Protein AF-A0A353H5Q4-F1 (afdb_monomer_lite)

Structure (mmCIF, N/CA/C/O backbone):
data_AF-A0A353H5Q4-F1
#
_entry.id   AF-A0A353H5Q4-F1
#
loop_
_atom_site.group_PDB
_atom_site.id
_atom_site.type_symbol
_atom_site.label_atom_id
_atom_site.label_alt_id
_atom_site.label_comp_id
_atom_site.label_asym_id
_atom_site.label_entity_id
_atom_site.label_seq_id
_atom_site.pdbx_PDB_ins_code
_atom_site.Cartn_x
_atom_site.Cartn_y
_atom_site.Cartn_z
_atom_site.occupancy
_atom_site.B_iso_or_equiv
_atom_site.auth_seq_id
_atom_site.auth_comp_id
_atom_site.auth_asym_id
_atom_site.auth_atom_id
_atom_site.pdbx_PDB_model_num
ATOM 1 N N . MET A 1 1 ? 3.817 -38.391 -34.807 1.00 29.33 1 ME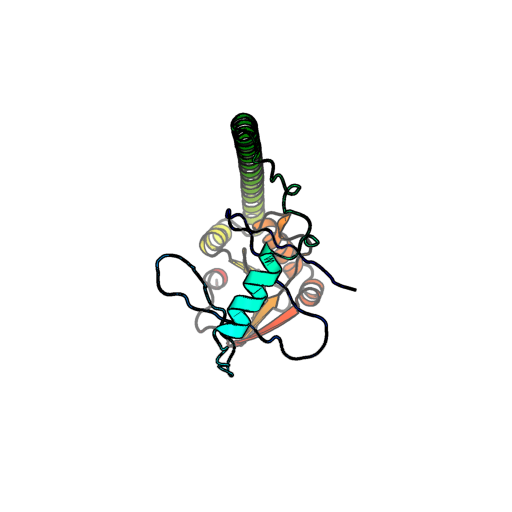T A N 1
ATOM 2 C CA . MET A 1 1 ? 3.814 -36.918 -34.696 1.00 29.33 1 MET A CA 1
ATOM 3 C C . MET A 1 1 ? 4.885 -36.549 -33.694 1.00 29.33 1 MET A C 1
ATOM 5 O O . MET A 1 1 ? 4.746 -36.888 -32.529 1.00 29.33 1 MET A O 1
ATOM 9 N N . THR A 1 2 ? 5.979 -35.967 -34.166 1.00 30.47 2 THR A N 1
ATOM 10 C CA . THR A 1 2 ? 7.123 -35.565 -33.341 1.00 30.47 2 THR A CA 1
ATOM 11 C C . THR A 1 2 ? 6.901 -34.109 -32.950 1.00 30.47 2 THR A C 1
ATOM 13 O O . THR A 1 2 ? 6.737 -33.273 -33.835 1.00 30.47 2 THR A O 1
ATOM 16 N N . SER A 1 3 ? 6.822 -33.801 -31.657 1.00 31.25 3 SER A N 1
ATOM 17 C CA . SER A 1 3 ? 6.693 -32.423 -31.173 1.00 31.25 3 SER A CA 1
ATOM 18 C C . SER A 1 3 ? 8.049 -31.903 -30.715 1.00 31.25 3 SER A C 1
ATOM 20 O O . SER A 1 3 ? 8.710 -32.533 -29.892 1.00 31.25 3 SER A O 1
ATOM 22 N N . TYR A 1 4 ? 8.435 -30.744 -31.234 1.00 34.91 4 TYR A N 1
ATOM 23 C CA . TYR A 1 4 ? 9.634 -30.007 -30.858 1.00 34.91 4 TYR A CA 1
ATOM 24 C C . TYR A 1 4 ? 9.243 -28.863 -29.918 1.00 34.91 4 TYR A C 1
ATOM 26 O O . TYR A 1 4 ? 8.248 -28.187 -30.171 1.00 34.91 4 TYR A O 1
ATOM 34 N N . THR A 1 5 ? 9.993 -28.657 -28.834 1.00 33.72 5 THR A N 1
ATOM 35 C CA . THR A 1 5 ? 9.814 -27.492 -27.953 1.00 33.72 5 THR A CA 1
ATOM 36 C C . THR A 1 5 ? 11.177 -26.854 -27.711 1.00 33.72 5 THR A C 1
ATOM 38 O O . THR A 1 5 ? 12.056 -27.482 -27.125 1.00 33.72 5 THR A O 1
ATOM 41 N N . GLU A 1 6 ? 11.354 -25.620 -28.180 1.00 31.94 6 GLU A N 1
ATOM 42 C CA . GLU A 1 6 ? 12.526 -24.783 -27.909 1.00 31.94 6 GLU A CA 1
ATOM 43 C C . GLU A 1 6 ? 12.310 -24.001 -26.615 1.00 31.94 6 GLU A C 1
ATOM 45 O O . GLU A 1 6 ? 11.306 -23.304 -26.468 1.00 31.94 6 GLU A O 1
ATOM 50 N N . THR A 1 7 ? 13.275 -24.062 -25.697 1.00 31.38 7 THR A N 1
ATOM 51 C CA . THR A 1 7 ? 13.344 -23.112 -24.581 1.00 31.38 7 THR A CA 1
ATOM 52 C C . THR A 1 7 ? 14.625 -22.306 -24.733 1.00 31.38 7 THR A C 1
ATOM 54 O O . THR A 1 7 ? 15.718 -22.821 -24.515 1.00 31.38 7 THR A O 1
ATOM 57 N N . THR A 1 8 ? 14.516 -21.039 -25.126 1.00 30.47 8 THR A N 1
ATOM 58 C CA . THR A 1 8 ? 15.666 -20.130 -25.186 1.00 30.47 8 THR A CA 1
ATOM 59 C C . THR A 1 8 ? 15.956 -19.569 -23.794 1.00 30.47 8 THR A C 1
ATOM 61 O O . THR A 1 8 ? 15.132 -18.837 -23.242 1.00 30.47 8 THR A O 1
ATOM 64 N N . SER A 1 9 ? 17.134 -19.860 -23.242 1.00 32.50 9 SER A N 1
ATOM 65 C CA . SER A 1 9 ? 17.722 -19.083 -22.144 1.00 32.50 9 SER A CA 1
ATOM 66 C C . SER A 1 9 ? 18.929 -18.302 -22.676 1.00 32.50 9 SER A C 1
ATOM 68 O O . SER A 1 9 ? 19.589 -18.744 -23.613 1.00 32.50 9 SER A O 1
ATOM 70 N N . TYR A 1 10 ? 19.172 -17.106 -22.138 1.00 36.72 10 TYR A N 1
ATOM 71 C CA . TYR A 1 10 ? 20.142 -16.121 -22.640 1.00 36.72 10 TYR A CA 1
ATOM 72 C C . TYR A 1 10 ? 21.610 -16.477 -22.328 1.00 36.72 10 TYR A C 1
ATOM 74 O O . TYR A 1 10 ? 22.323 -15.697 -21.701 1.00 36.72 10 TYR A O 1
ATOM 82 N N . ASN A 1 11 ? 22.073 -17.635 -22.788 1.00 35.88 11 ASN A N 1
ATOM 83 C CA . ASN A 1 11 ? 23.487 -17.992 -22.853 1.00 35.88 11 ASN A CA 1
ATOM 84 C C . ASN A 1 11 ? 23.747 -18.686 -24.197 1.00 35.88 11 ASN A C 1
ATOM 86 O O . ASN A 1 11 ? 22.866 -19.365 -24.713 1.00 35.88 11 ASN A O 1
ATOM 90 N N . THR A 1 12 ? 24.914 -18.472 -24.799 1.00 37.97 12 THR A N 1
ATOM 91 C CA . THR A 1 12 ? 25.276 -18.848 -26.184 1.00 37.97 12 THR A CA 1
ATOM 92 C C . THR A 1 12 ? 25.392 -20.354 -26.469 1.00 37.97 12 THR A C 1
ATOM 94 O O . THR A 1 12 ? 26.019 -20.738 -27.452 1.00 37.97 12 THR A O 1
ATOM 97 N N . ASP A 1 13 ? 24.749 -21.202 -25.676 1.00 36.09 13 ASP A N 1
ATOM 98 C CA . ASP A 1 13 ? 24.802 -22.651 -25.820 1.00 36.09 13 ASP A CA 1
ATOM 99 C C . ASP A 1 13 ? 23.487 -23.161 -26.419 1.00 36.09 13 ASP A C 1
ATOM 101 O O . ASP A 1 13 ? 22.405 -22.981 -25.855 1.00 36.09 13 ASP A O 1
ATOM 105 N N . ILE A 1 14 ? 23.573 -23.783 -27.597 1.00 36.41 14 ILE A N 1
ATOM 106 C CA . ILE A 1 14 ? 22.435 -24.446 -28.239 1.00 36.41 14 ILE A CA 1
ATOM 107 C C . ILE A 1 14 ? 22.329 -25.853 -27.653 1.00 36.41 14 ILE A C 1
ATOM 109 O O . ILE A 1 14 ? 23.181 -26.703 -27.905 1.00 36.41 14 ILE A O 1
ATOM 113 N N . TRP A 1 15 ? 21.265 -26.111 -26.898 1.00 37.19 15 TRP A N 1
ATOM 114 C CA . TRP A 1 15 ? 20.969 -27.428 -26.338 1.00 37.19 15 TRP A CA 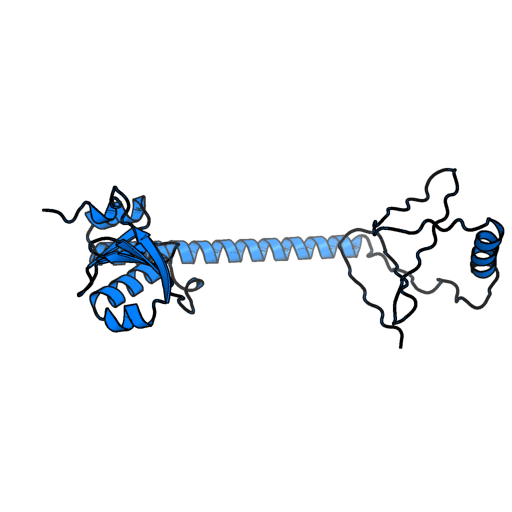1
ATOM 115 C C . TRP A 1 15 ? 19.967 -28.152 -27.240 1.00 37.19 15 TRP A C 1
ATOM 117 O O . TRP A 1 15 ? 18.830 -27.712 -27.396 1.00 37.19 15 TRP A O 1
ATOM 127 N N . GLY A 1 16 ? 20.383 -29.264 -27.845 1.00 38.53 16 GLY A N 1
ATOM 128 C CA . GLY A 1 16 ? 19.492 -30.161 -28.580 1.00 38.53 16 GLY A CA 1
ATOM 129 C C . GLY A 1 16 ? 19.096 -31.351 -27.712 1.00 38.53 16 GLY A C 1
ATOM 130 O O . GLY A 1 16 ? 19.963 -32.024 -27.163 1.00 38.53 16 GLY A O 1
ATOM 131 N N . TYR A 1 17 ? 17.800 -31.641 -27.611 1.00 42.94 17 TYR A N 1
ATOM 132 C CA . TYR A 1 17 ? 17.295 -32.840 -26.943 1.00 42.94 17 TYR A CA 1
ATOM 133 C C . TYR A 1 17 ? 16.550 -33.720 -27.947 1.00 42.94 17 TYR A C 1
ATOM 135 O O . TYR A 1 17 ? 15.750 -33.219 -28.737 1.00 42.94 17 TYR A O 1
ATOM 143 N N . TRP A 1 18 ? 16.797 -35.030 -27.908 1.00 42.12 18 TRP A N 1
ATOM 144 C CA . TRP A 1 18 ? 16.019 -36.016 -28.655 1.00 42.12 18 TRP A CA 1
ATOM 145 C C . TRP A 1 18 ? 15.337 -36.965 -27.676 1.00 42.12 18 TRP A C 1
ATOM 147 O O . TRP A 1 18 ? 15.985 -37.781 -27.029 1.00 42.12 18 TRP A O 1
ATOM 157 N N . CYS A 1 19 ? 14.011 -36.874 -27.606 1.00 44.59 19 CYS A N 1
ATOM 158 C CA . CYS A 1 19 ? 13.173 -37.895 -26.992 1.00 44.59 19 CYS A CA 1
ATOM 159 C C . CYS A 1 19 ? 12.598 -38.763 -28.113 1.00 44.59 19 CYS A C 1
ATOM 161 O O . CYS A 1 19 ? 11.774 -38.294 -28.903 1.00 44.59 19 CYS A O 1
ATOM 163 N N . ALA A 1 20 ? 13.012 -40.026 -28.192 1.00 39.62 20 ALA A N 1
ATOM 164 C CA . ALA A 1 20 ? 12.349 -40.994 -29.056 1.00 39.62 20 ALA A CA 1
ATOM 165 C C . ALA A 1 20 ? 11.003 -41.393 -28.418 1.00 39.62 20 ALA A C 1
ATOM 167 O O . ALA A 1 20 ? 10.960 -42.199 -27.502 1.00 39.62 20 ALA A O 1
ATOM 168 N N . SER A 1 21 ? 9.939 -40.725 -28.875 1.00 40.16 21 SER A N 1
ATOM 169 C CA . SER A 1 21 ? 8.500 -41.054 -28.814 1.00 40.16 21 SER A CA 1
ATOM 170 C C . SER A 1 21 ? 7.917 -41.814 -27.606 1.00 40.16 21 SER A C 1
ATOM 172 O O . SER A 1 21 ? 8.182 -42.990 -27.405 1.00 40.16 21 SER A O 1
ATOM 174 N N . SER A 1 22 ? 6.956 -41.145 -26.956 1.00 48.78 22 SER A N 1
ATOM 175 C CA . SER A 1 22 ? 5.701 -41.661 -26.371 1.00 48.78 22 SER A CA 1
ATOM 176 C C . SER A 1 22 ? 5.672 -43.120 -25.892 1.00 48.78 22 SER A C 1
ATOM 178 O O . SER A 1 22 ? 5.333 -44.021 -26.659 1.00 48.78 22 SER A O 1
ATOM 180 N N . GLY A 1 23 ? 5.871 -43.300 -24.586 1.00 44.88 23 GLY A N 1
ATOM 181 C CA . GLY A 1 23 ? 5.573 -44.540 -23.872 1.00 44.88 23 GLY A CA 1
ATOM 182 C C . GLY A 1 23 ? 6.821 -45.161 -23.263 1.00 44.88 23 GLY A C 1
ATOM 183 O O . GLY A 1 23 ? 7.514 -45.909 -23.932 1.00 44.88 23 GLY A O 1
ATOM 184 N N . ASP A 1 24 ? 7.048 -44.823 -21.994 1.00 43.78 24 ASP A N 1
ATOM 185 C CA . ASP A 1 24 ? 7.917 -45.474 -21.012 1.00 43.78 24 ASP A CA 1
ATOM 186 C C . ASP A 1 24 ? 9.390 -45.756 -21.378 1.00 43.78 24 ASP A C 1
ATOM 188 O O . ASP A 1 24 ? 9.734 -46.551 -22.245 1.00 43.78 24 ASP A O 1
ATOM 192 N N . SER A 1 25 ? 10.270 -45.177 -20.551 1.00 41.97 25 SER A N 1
ATOM 193 C CA . SER A 1 25 ? 11.725 -45.385 -20.443 1.00 41.97 25 SER A CA 1
ATOM 194 C C . SER A 1 25 ? 12.621 -44.709 -21.498 1.00 41.97 25 SER A C 1
ATOM 196 O O . SER A 1 25 ? 12.999 -45.269 -22.522 1.00 41.97 25 SER A O 1
ATOM 198 N N . CYS A 1 26 ? 13.072 -43.491 -21.179 1.00 39.91 26 CYS A N 1
ATOM 199 C CA . CYS A 1 26 ? 14.173 -42.837 -21.886 1.00 39.91 26 CYS A CA 1
ATOM 200 C C . CYS A 1 26 ? 15.502 -43.529 -21.543 1.00 39.91 26 CYS A C 1
ATOM 202 O O . CYS A 1 26 ? 16.003 -43.403 -20.427 1.00 39.91 26 CYS A O 1
ATOM 204 N N . THR A 1 27 ? 16.094 -44.246 -22.498 1.00 42.00 27 THR A N 1
ATOM 205 C CA . THR A 1 27 ? 17.443 -44.818 -22.367 1.00 42.00 27 THR A CA 1
ATOM 206 C C . THR A 1 27 ? 18.466 -43.843 -22.957 1.00 42.00 27 THR A C 1
ATOM 208 O O . THR A 1 27 ? 18.532 -43.656 -24.169 1.00 42.00 27 THR A O 1
ATOM 211 N N . GLY A 1 28 ? 19.253 -43.183 -22.103 1.00 43.91 28 GLY A N 1
ATOM 212 C CA . GLY A 1 28 ? 20.372 -42.332 -22.522 1.00 43.91 28 GLY A CA 1
ATOM 213 C C . GLY A 1 28 ? 21.636 -43.158 -22.777 1.00 43.91 28 GLY A C 1
ATOM 214 O O . GLY A 1 28 ? 21.983 -44.019 -21.973 1.00 43.91 28 GLY A O 1
ATOM 215 N N . THR A 1 29 ? 22.335 -42.903 -23.886 1.00 39.69 29 THR A N 1
ATOM 216 C CA . THR A 1 29 ? 23.631 -43.533 -24.204 1.00 39.69 29 THR A CA 1
ATOM 217 C C . THR A 1 29 ? 24.772 -42.603 -23.787 1.00 39.69 29 THR A C 1
ATOM 219 O O . THR A 1 29 ? 24.752 -41.427 -24.141 1.00 39.69 29 THR A O 1
ATOM 222 N N . THR A 1 30 ? 25.775 -43.109 -23.064 1.00 39.00 30 THR A N 1
ATOM 223 C CA . THR A 1 30 ? 27.003 -42.375 -22.713 1.00 39.00 30 THR A CA 1
ATOM 224 C C . THR A 1 30 ? 28.210 -42.942 -23.461 1.00 39.00 30 THR A C 1
ATOM 226 O O . THR A 1 30 ? 28.347 -44.154 -23.622 1.00 39.00 30 THR A O 1
ATOM 229 N N . CYS A 1 31 ? 29.129 -42.075 -23.890 1.00 35.12 31 CYS A N 1
ATOM 230 C CA . CYS A 1 31 ? 30.467 -42.477 -24.316 1.00 35.12 31 CYS A CA 1
ATOM 231 C C . CYS A 1 31 ? 31.517 -41.530 -23.722 1.00 35.12 31 CYS A C 1
ATOM 233 O O . CYS A 1 31 ? 31.379 -40.312 -23.805 1.00 35.12 31 CYS A O 1
ATOM 235 N N . ALA A 1 32 ? 32.578 -42.091 -23.143 1.00 29.86 32 ALA A N 1
ATOM 236 C CA . ALA A 1 32 ? 33.761 -41.349 -22.727 1.00 29.86 32 ALA A CA 1
ATOM 237 C C . ALA A 1 32 ? 34.892 -41.633 -23.719 1.00 29.86 32 ALA A C 1
ATOM 239 O O . ALA A 1 32 ? 35.229 -42.794 -23.954 1.00 29.86 32 ALA A O 1
ATOM 240 N N . MET A 1 33 ? 35.499 -40.585 -24.276 1.00 31.44 33 MET A N 1
ATOM 241 C CA . MET A 1 33 ? 36.828 -40.677 -24.874 1.00 31.44 33 MET A CA 1
ATOM 242 C C . MET A 1 33 ? 37.757 -39.728 -24.126 1.00 31.44 33 MET A C 1
ATOM 244 O O . MET A 1 33 ? 37.559 -38.517 -24.083 1.00 31.44 33 MET A O 1
ATOM 248 N N . THR A 1 34 ? 38.758 -40.313 -23.479 1.00 39.00 34 THR A N 1
ATOM 249 C CA . THR A 1 34 ? 39.822 -39.610 -22.775 1.00 39.00 34 THR A CA 1
ATOM 250 C C . THR A 1 34 ? 40.798 -39.008 -23.780 1.00 39.00 34 THR A C 1
ATOM 252 O O . THR A 1 34 ? 41.797 -39.636 -24.110 1.00 39.00 34 THR A O 1
ATOM 255 N N . SER A 1 35 ? 40.519 -37.798 -24.254 1.00 40.94 35 SER A N 1
ATOM 256 C CA . SER A 1 35 ? 41.538 -36.772 -24.512 1.00 40.94 35 SER A CA 1
ATOM 257 C C . SER A 1 35 ? 40.850 -35.470 -24.916 1.00 40.94 35 SER A C 1
ATOM 259 O O . SER A 1 35 ? 40.416 -35.310 -26.053 1.00 40.94 35 SER A O 1
ATOM 261 N N . THR A 1 36 ? 40.777 -34.586 -23.920 1.00 40.44 36 THR A N 1
ATOM 262 C CA . THR A 1 36 ? 40.590 -33.129 -23.988 1.00 40.44 36 THR A CA 1
ATOM 263 C C . THR A 1 36 ? 39.354 -32.626 -24.734 1.00 40.44 36 THR A C 1
ATOM 265 O O . THR A 1 36 ? 39.404 -32.302 -25.914 1.00 40.44 36 THR A O 1
ATOM 268 N N . GLU A 1 37 ? 38.295 -32.486 -23.927 1.00 41.31 37 GLU A N 1
ATOM 269 C CA . GLU A 1 37 ? 37.110 -31.636 -24.112 1.00 41.31 37 GLU A CA 1
ATOM 270 C C . GLU A 1 37 ? 35.956 -32.214 -24.935 1.00 41.31 37 GLU A C 1
ATOM 272 O O . GLU A 1 37 ? 35.542 -31.700 -25.968 1.00 41.31 37 GLU A O 1
ATOM 277 N N . ALA A 1 38 ? 35.339 -33.246 -24.356 1.00 38.41 38 ALA A N 1
ATOM 278 C CA . ALA A 1 38 ? 33.898 -33.435 -24.449 1.00 38.41 38 ALA A CA 1
ATOM 279 C C . ALA A 1 38 ? 33.301 -33.150 -23.064 1.00 38.41 38 ALA A C 1
ATOM 281 O O . ALA A 1 38 ? 33.414 -33.975 -22.155 1.00 38.41 38 ALA A O 1
ATOM 282 N N . VAL A 1 39 ? 32.718 -31.964 -22.875 1.00 34.38 39 VAL A N 1
ATOM 283 C CA . VAL A 1 39 ? 31.933 -31.671 -21.670 1.00 34.38 39 VAL A CA 1
ATOM 284 C C . VAL A 1 39 ? 30.578 -32.346 -21.838 1.00 34.38 39 VAL A C 1
ATOM 286 O O . VAL A 1 39 ? 29.724 -31.886 -22.588 1.00 34.38 39 VAL A O 1
ATOM 289 N N . TRP A 1 40 ? 30.413 -33.468 -21.147 1.00 41.22 40 TRP A N 1
ATOM 290 C CA . TRP A 1 40 ? 29.122 -34.084 -20.881 1.00 41.22 40 TRP A CA 1
ATOM 291 C C . TRP A 1 40 ? 28.771 -33.750 -19.440 1.00 41.22 40 TRP A C 1
ATOM 293 O O . TRP A 1 40 ? 29.421 -34.274 -18.536 1.00 41.22 40 TRP A O 1
ATOM 303 N N . ASP A 1 41 ? 27.777 -32.891 -19.224 1.00 34.81 41 ASP A N 1
ATOM 304 C CA . ASP A 1 41 ? 27.241 -32.677 -17.883 1.00 34.81 41 ASP A CA 1
ATOM 305 C C . ASP A 1 41 ? 25.922 -33.438 -17.718 1.00 34.81 41 ASP A C 1
ATOM 307 O O . ASP A 1 41 ? 25.059 -33.461 -18.598 1.00 34.81 41 ASP A O 1
ATOM 311 N N . HIS A 1 42 ? 25.834 -34.171 -16.618 1.00 42.97 42 HIS A N 1
ATOM 312 C CA . HIS A 1 42 ? 24.828 -35.193 -16.358 1.00 42.97 42 HIS A CA 1
ATOM 313 C C . HIS A 1 42 ? 23.570 -34.564 -15.750 1.00 42.97 42 HIS A C 1
ATOM 315 O O . HIS A 1 42 ? 23.670 -33.675 -14.908 1.00 42.97 42 HIS A O 1
ATOM 321 N N . TRP A 1 43 ? 22.390 -35.116 -16.049 1.00 33.78 43 TRP A N 1
ATOM 322 C CA . TRP A 1 43 ? 21.275 -35.104 -15.098 1.00 33.78 43 TRP A CA 1
ATOM 323 C C . TRP A 1 43 ? 21.003 -36.529 -14.636 1.00 33.78 43 TRP A C 1
ATOM 325 O O . TRP A 1 43 ? 20.756 -37.443 -15.418 1.00 33.78 43 TRP A O 1
ATOM 335 N N . ASN A 1 44 ? 21.114 -36.696 -13.327 1.00 38.44 44 ASN A N 1
ATOM 336 C CA . ASN A 1 44 ? 21.005 -37.946 -12.608 1.00 38.44 44 ASN A CA 1
ATOM 337 C C . ASN A 1 44 ? 19.520 -38.283 -12.406 1.00 38.44 44 ASN A C 1
ATOM 339 O O . ASN A 1 44 ? 18.816 -37.537 -11.733 1.00 38.44 44 ASN A O 1
ATOM 343 N N . THR A 1 45 ? 19.049 -39.417 -12.921 1.00 36.09 45 THR A N 1
ATOM 344 C CA . THR A 1 45 ? 17.938 -40.147 -12.293 1.00 36.09 45 THR A CA 1
ATOM 345 C C . THR A 1 45 ? 18.268 -41.635 -12.307 1.00 36.09 45 THR A C 1
ATOM 347 O O . THR A 1 45 ? 18.288 -42.291 -13.339 1.00 36.09 45 THR A O 1
ATOM 350 N N . THR A 1 46 ? 18.644 -42.106 -11.119 1.00 39.19 46 THR A N 1
ATOM 351 C CA . THR A 1 46 ? 18.710 -43.489 -10.627 1.00 39.19 46 THR A CA 1
ATOM 352 C C . THR A 1 46 ? 18.503 -44.634 -11.624 1.00 39.19 46 THR A C 1
ATOM 354 O O . THR A 1 46 ? 17.390 -44.886 -12.073 1.00 39.19 46 THR A O 1
ATOM 357 N N . GLY A 1 47 ? 19.554 -45.451 -11.753 1.00 43.88 47 GLY A N 1
ATOM 358 C CA . GLY A 1 47 ? 19.425 -46.901 -11.906 1.00 43.88 47 GLY A CA 1
ATOM 359 C C . GLY A 1 47 ? 19.346 -47.421 -13.337 1.00 43.88 47 GLY A C 1
ATOM 360 O O . GLY A 1 47 ? 18.276 -47.819 -13.771 1.00 43.88 47 GLY A O 1
ATOM 361 N N . ASN A 1 48 ? 20.486 -47.459 -14.037 1.00 35.19 48 ASN A N 1
ATOM 362 C CA . ASN A 1 48 ? 20.958 -48.594 -14.852 1.00 35.19 48 ASN A CA 1
ATOM 363 C C . ASN A 1 48 ? 22.177 -48.166 -15.681 1.00 35.19 48 ASN A C 1
ATOM 365 O O . ASN A 1 48 ? 22.066 -47.427 -16.656 1.00 35.19 48 ASN A O 1
ATOM 369 N N . THR A 1 49 ? 23.359 -48.653 -15.311 1.00 36.66 49 THR A N 1
ATOM 370 C CA . THR A 1 49 ? 24.588 -48.488 -16.093 1.00 36.66 49 THR A CA 1
ATOM 371 C C . THR A 1 49 ? 24.610 -49.548 -17.193 1.00 36.66 49 THR A C 1
ATOM 373 O O . THR A 1 49 ? 24.799 -50.727 -16.906 1.00 36.66 49 THR A O 1
ATOM 376 N N . SER A 1 50 ? 24.418 -49.152 -18.453 1.00 39.50 50 SER A N 1
ATOM 377 C CA . SER A 1 50 ? 24.618 -50.049 -19.600 1.00 39.50 50 SER A CA 1
ATOM 378 C C . SER A 1 50 ? 25.981 -49.787 -20.231 1.00 39.50 50 SER A C 1
ATOM 380 O O . SER A 1 50 ? 26.294 -48.665 -20.620 1.00 39.50 50 SER A O 1
ATOM 382 N N . THR A 1 51 ? 26.809 -50.825 -20.322 1.00 37.47 51 THR A N 1
ATOM 383 C CA . THR A 1 51 ? 28.117 -50.777 -20.983 1.00 37.47 51 THR A CA 1
ATOM 384 C C . THR A 1 51 ? 27.914 -50.929 -22.490 1.00 37.47 51 THR A C 1
ATOM 386 O O . THR A 1 51 ? 27.600 -52.018 -22.966 1.00 37.47 51 THR A O 1
ATOM 389 N N . ALA A 1 52 ? 28.075 -49.853 -23.259 1.00 42.16 52 ALA A N 1
ATOM 390 C CA . ALA A 1 52 ? 28.099 -49.946 -24.717 1.00 42.16 52 ALA A CA 1
ATOM 391 C C . ALA A 1 52 ? 29.492 -50.386 -25.199 1.00 42.16 52 ALA A C 1
ATOM 393 O O . ALA A 1 52 ? 30.518 -49.904 -24.718 1.00 42.16 52 ALA A O 1
ATOM 394 N N . SER A 1 53 ? 29.533 -51.311 -26.159 1.00 42.53 53 SER A N 1
ATOM 395 C CA . SER A 1 53 ? 30.779 -51.759 -26.790 1.00 42.53 53 SER A CA 1
ATOM 396 C C . SER A 1 53 ? 31.265 -50.758 -27.849 1.00 42.53 53 SER A C 1
ATOM 398 O O . SER A 1 53 ? 30.460 -50.077 -28.491 1.00 42.53 53 SER A O 1
ATOM 400 N N . ALA A 1 54 ? 32.581 -50.672 -28.061 1.00 43.41 54 ALA A N 1
ATOM 401 C CA . ALA A 1 54 ? 33.202 -49.714 -28.985 1.00 43.41 54 ALA A CA 1
ATOM 402 C C . ALA A 1 54 ? 32.699 -49.822 -30.443 1.00 43.41 54 ALA A C 1
ATOM 404 O O . ALA A 1 54 ? 32.686 -48.831 -31.172 1.00 43.41 54 ALA A O 1
ATOM 405 N N . SER A 1 55 ? 32.233 -51.000 -30.863 1.00 42.75 55 SER A N 1
ATOM 406 C CA . SER A 1 55 ? 31.676 -51.251 -32.200 1.00 42.75 55 SER A CA 1
ATOM 407 C C . SER A 1 55 ? 30.351 -50.521 -32.444 1.00 42.75 55 SER A C 1
ATOM 409 O O . SER A 1 55 ? 30.119 -50.005 -33.537 1.00 42.75 55 SER A O 1
ATOM 411 N N . THR A 1 56 ? 29.502 -50.396 -31.424 1.00 49.06 56 THR A N 1
ATOM 412 C CA . THR A 1 56 ? 28.236 -49.647 -31.506 1.00 49.06 56 THR A CA 1
ATOM 413 C C . THR A 1 56 ? 28.464 -48.139 -31.657 1.00 49.06 56 THR A C 1
ATOM 415 O O . THR A 1 56 ? 27.808 -47.500 -32.474 1.00 49.06 56 THR A O 1
ATOM 418 N N . CYS A 1 57 ? 29.459 -47.578 -30.962 1.00 45.59 57 CYS A N 1
ATOM 419 C CA . CYS A 1 57 ? 29.814 -46.158 -31.078 1.00 45.59 57 CYS A CA 1
ATOM 420 C C . CYS A 1 57 ? 30.425 -45.821 -32.447 1.00 45.59 57 CYS A C 1
ATOM 422 O O . CYS A 1 57 ? 30.136 -44.766 -33.010 1.00 45.59 57 CYS A O 1
ATOM 424 N N . TYR A 1 58 ? 31.231 -46.730 -33.006 1.00 46.81 58 TYR A N 1
ATOM 425 C CA . TYR A 1 58 ? 31.800 -46.560 -34.344 1.00 46.81 58 TYR A CA 1
ATOM 426 C C . TYR A 1 58 ? 30.716 -46.542 -35.426 1.00 46.81 58 TYR A C 1
ATOM 428 O O . TYR A 1 58 ? 30.793 -45.746 -36.353 1.00 46.81 58 TYR A O 1
ATOM 436 N N . THR A 1 59 ? 29.678 -47.370 -35.284 1.00 51.16 59 THR A N 1
ATOM 437 C CA . THR A 1 59 ? 28.593 -47.478 -36.273 1.00 51.16 59 THR A CA 1
ATOM 438 C C . THR A 1 59 ? 27.743 -46.205 -36.329 1.00 51.16 59 THR A C 1
ATOM 440 O O . THR A 1 59 ? 27.455 -45.719 -37.417 1.00 51.16 59 THR A O 1
ATOM 443 N N . ILE A 1 60 ? 27.434 -45.601 -35.174 1.00 53.56 60 ILE A N 1
ATOM 444 C CA . ILE A 1 60 ? 26.677 -44.337 -35.105 1.00 53.56 60 ILE A CA 1
ATOM 445 C C . ILE A 1 60 ? 27.482 -43.186 -35.720 1.00 53.56 60 ILE A C 1
ATOM 447 O O . ILE A 1 60 ? 26.950 -42.411 -36.511 1.00 53.56 60 ILE A O 1
ATOM 451 N N . TRP A 1 61 ? 28.778 -43.095 -35.403 1.00 53.66 61 TRP A N 1
ATOM 452 C CA . TRP A 1 61 ? 29.656 -42.075 -35.984 1.00 53.66 61 TRP A CA 1
ATOM 453 C C . TRP A 1 61 ? 29.818 -42.277 -37.498 1.00 53.66 61 TRP A C 1
ATOM 455 O O . TRP A 1 61 ? 29.733 -41.328 -38.278 1.00 53.66 61 TRP A O 1
ATOM 465 N N . TYR A 1 62 ? 30.006 -43.528 -37.929 1.00 54.47 62 TYR A N 1
ATOM 466 C CA . TYR A 1 62 ? 30.142 -43.881 -39.337 1.00 54.47 62 TYR A CA 1
ATOM 467 C C . TYR A 1 62 ? 28.882 -43.524 -40.130 1.00 54.47 62 TYR A C 1
ATOM 469 O O . TYR A 1 62 ? 29.011 -42.903 -41.180 1.00 54.47 62 TYR A O 1
ATOM 477 N N . GLU A 1 63 ? 27.683 -43.825 -39.622 1.00 54.91 63 GLU A N 1
ATOM 478 C CA . GLU A 1 63 ? 26.428 -43.405 -40.254 1.00 54.91 63 GLU A CA 1
ATOM 479 C C . GLU A 1 63 ? 26.264 -41.884 -40.272 1.00 54.91 63 GLU A C 1
ATOM 481 O O . GLU A 1 63 ? 25.751 -41.360 -41.256 1.00 54.91 63 GLU A O 1
ATOM 486 N N . TRP A 1 64 ? 26.737 -41.167 -39.250 1.00 54.19 64 TRP A N 1
ATOM 487 C CA . TRP A 1 64 ? 26.652 -39.705 -39.197 1.00 54.19 64 TRP A CA 1
ATOM 488 C C . TRP A 1 64 ? 27.475 -39.005 -40.277 1.00 54.19 64 TRP A C 1
ATOM 490 O O . TRP A 1 64 ? 27.005 -38.006 -40.819 1.00 54.19 64 TRP A O 1
ATOM 500 N N . VAL A 1 65 ? 28.670 -39.508 -40.619 1.00 54.00 65 VAL A N 1
ATOM 501 C CA . VAL A 1 65 ? 29.484 -38.846 -41.666 1.00 54.00 65 VAL A CA 1
ATOM 502 C C . VAL A 1 65 ? 29.483 -39.525 -43.013 1.00 54.00 65 VAL A C 1
ATOM 504 O O . VAL A 1 65 ? 29.864 -38.890 -43.994 1.00 54.00 65 VAL A O 1
ATOM 507 N N . HIS A 1 66 ? 29.043 -40.777 -43.090 1.00 51.19 66 HIS A N 1
ATOM 508 C CA . HIS 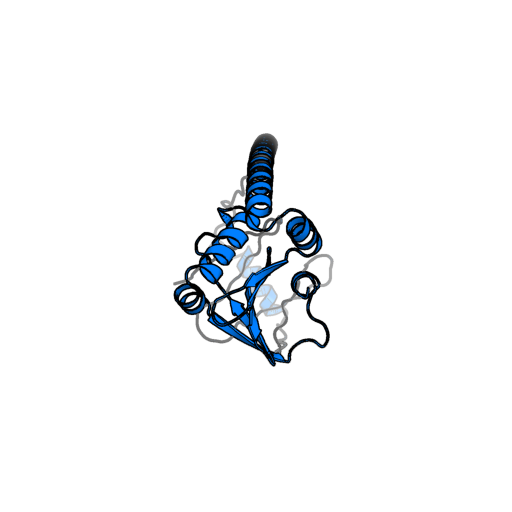A 1 66 ? 28.982 -41.507 -44.351 1.00 51.19 66 HIS A CA 1
ATOM 509 C C . HIS A 1 66 ? 27.554 -41.735 -44.852 1.00 51.19 66 HIS A C 1
ATOM 511 O O . HIS A 1 66 ? 27.418 -42.232 -45.967 1.00 51.19 66 HIS A O 1
ATOM 517 N N . SER A 1 67 ? 26.497 -41.346 -44.120 1.00 53.16 67 SER A N 1
ATOM 518 C CA . SER A 1 67 ? 25.152 -41.237 -44.707 1.00 53.16 67 SER A CA 1
ATOM 519 C C . SER A 1 67 ? 25.024 -39.933 -45.496 1.00 53.16 67 SER A C 1
ATOM 521 O O . SER A 1 67 ? 24.936 -38.862 -44.898 1.00 53.16 67 SER A O 1
ATOM 523 N N . PRO A 1 68 ? 24.895 -39.981 -46.832 1.00 51.19 68 PRO A N 1
ATOM 524 C CA . PRO A 1 68 ? 24.741 -38.785 -47.653 1.00 51.19 68 PRO A CA 1
ATOM 525 C C . PRO A 1 68 ? 23.318 -38.190 -47.607 1.00 51.19 68 PRO A C 1
ATOM 527 O O . PRO A 1 68 ? 23.026 -37.270 -48.366 1.00 51.19 68 PRO A O 1
ATOM 530 N N . SER A 1 69 ? 22.418 -38.711 -46.755 1.00 49.75 69 SER A N 1
ATOM 531 C CA . SER A 1 69 ? 21.001 -38.299 -46.696 1.00 49.75 69 SER A CA 1
ATOM 532 C C . SER A 1 69 ? 20.590 -37.517 -45.444 1.00 49.75 69 SER A C 1
ATOM 534 O O . SER A 1 69 ? 19.485 -36.976 -45.407 1.00 49.75 69 SER A O 1
ATOM 536 N N . MET A 1 70 ? 21.469 -37.372 -44.450 1.00 48.88 70 MET A N 1
ATOM 537 C CA . MET A 1 70 ? 21.305 -36.308 -43.464 1.00 48.88 70 MET A CA 1
ATOM 538 C C . MET A 1 70 ? 21.791 -35.047 -44.156 1.00 48.88 70 MET A C 1
ATOM 540 O O . MET A 1 70 ? 22.993 -34.860 -44.328 1.00 48.88 70 MET A O 1
ATOM 544 N N . ALA A 1 71 ? 20.839 -34.259 -44.659 1.00 46.88 71 ALA A N 1
ATOM 545 C CA . ALA A 1 71 ? 21.079 -32.949 -45.235 1.00 46.88 71 ALA A CA 1
ATOM 546 C C . ALA A 1 71 ? 22.241 -32.283 -44.498 1.00 46.88 71 ALA A C 1
ATOM 548 O O . ALA A 1 71 ? 22.183 -32.109 -43.279 1.00 46.88 71 ALA A O 1
ATOM 549 N N . THR A 1 72 ? 23.310 -31.969 -45.233 1.00 44.81 72 THR A N 1
ATOM 550 C CA . THR A 1 72 ? 24.396 -31.128 -44.731 1.00 44.81 72 THR A CA 1
ATOM 551 C C . THR A 1 72 ? 23.778 -30.025 -43.870 1.00 44.81 72 THR A C 1
ATOM 553 O O . THR A 1 72 ? 22.842 -29.383 -44.365 1.00 44.81 72 THR A O 1
ATOM 556 N N . PRO A 1 73 ? 24.254 -29.758 -42.640 1.00 49.44 73 PRO A N 1
ATOM 557 C CA . PRO A 1 73 ? 23.818 -28.611 -41.843 1.00 49.44 73 PRO A CA 1
ATOM 558 C C . PRO A 1 73 ? 24.288 -27.279 -42.468 1.00 49.44 73 PRO A C 1
ATOM 560 O O . PRO A 1 73 ? 24.759 -26.371 -41.800 1.00 49.44 73 PRO A O 1
ATOM 563 N N . ALA A 1 74 ? 24.172 -27.151 -43.788 1.00 47.59 74 ALA A N 1
ATOM 564 C CA . ALA A 1 74 ? 24.549 -26.018 -44.608 1.00 47.59 74 ALA A CA 1
ATOM 565 C C . ALA A 1 74 ? 23.453 -24.938 -44.667 1.00 47.59 74 ALA A C 1
ATOM 567 O O . ALA A 1 74 ? 23.604 -23.976 -45.413 1.00 47.59 74 ALA A O 1
ATOM 568 N N . GLN A 1 75 ? 22.346 -25.068 -43.922 1.00 48.41 75 GLN A N 1
ATOM 569 C CA . GLN A 1 75 ? 21.228 -24.112 -44.005 1.00 48.41 75 GLN A CA 1
ATOM 570 C C . GLN A 1 75 ? 20.655 -23.626 -42.670 1.00 48.41 75 GLN A C 1
ATOM 572 O O . GLN A 1 75 ? 19.647 -22.929 -42.664 1.00 48.41 75 GLN A O 1
ATOM 577 N N . LEU A 1 76 ? 21.334 -23.869 -41.551 1.00 48.12 76 LEU A N 1
ATOM 578 C CA . LEU A 1 76 ? 21.201 -22.995 -40.385 1.00 48.12 76 LEU A CA 1
ATOM 579 C C . LEU A 1 76 ? 22.423 -22.082 -40.364 1.00 48.12 76 LEU A C 1
ATOM 581 O O . LEU A 1 76 ? 23.301 -22.195 -39.516 1.00 48.12 76 LEU A O 1
ATOM 585 N N . ILE A 1 77 ? 22.495 -21.174 -41.344 1.00 51.59 77 ILE A N 1
ATOM 586 C CA . ILE A 1 77 ? 23.321 -19.977 -41.189 1.00 51.59 77 ILE A CA 1
ATOM 587 C C . ILE A 1 77 ? 22.652 -19.205 -40.057 1.00 51.59 77 ILE A C 1
ATOM 589 O O . ILE A 1 77 ? 21.713 -18.444 -40.277 1.00 51.59 77 ILE A O 1
ATOM 593 N N . GLN A 1 78 ? 23.087 -19.470 -38.828 1.00 52.00 78 GLN A N 1
ATOM 594 C CA . GLN A 1 78 ? 22.767 -18.646 -37.681 1.00 52.00 78 GLN A CA 1
ATOM 595 C C . GLN A 1 78 ? 23.400 -17.288 -37.988 1.00 52.00 78 GLN A C 1
ATOM 597 O O . GLN A 1 78 ? 24.602 -17.088 -37.825 1.00 52.00 78 GLN A O 1
ATOM 602 N N . THR A 1 79 ? 22.623 -16.387 -38.587 1.00 61.50 79 THR A N 1
ATOM 603 C CA . THR A 1 79 ? 23.072 -15.032 -38.888 1.00 61.50 79 THR A CA 1
ATOM 604 C C . THR A 1 79 ? 23.284 -14.343 -37.554 1.00 61.50 79 THR A C 1
ATOM 606 O O . THR A 1 79 ? 22.337 -13.858 -36.935 1.00 61.50 79 THR A O 1
ATOM 609 N N . TYR A 1 80 ? 24.523 -14.370 -37.068 1.00 68.88 80 TYR A N 1
ATOM 610 C CA . TYR A 1 80 ? 24.904 -13.610 -35.893 1.00 68.88 80 TYR A CA 1
ATOM 611 C C . TYR A 1 80 ? 24.646 -12.131 -36.182 1.00 68.88 80 TYR A C 1
ATOM 613 O O . TYR A 1 80 ? 25.008 -11.659 -37.266 1.00 68.88 80 TYR A O 1
ATOM 621 N N . PRO A 1 81 ? 24.027 -11.400 -35.240 1.00 76.44 81 PRO A N 1
ATOM 622 C CA . PRO A 1 81 ? 23.814 -9.979 -35.417 1.00 76.44 81 PRO A CA 1
ATOM 623 C C . PRO A 1 81 ? 25.166 -9.313 -35.655 1.00 76.44 81 PRO A C 1
ATOM 625 O O . PRO A 1 81 ? 26.150 -9.547 -34.946 1.00 76.44 81 PRO A O 1
ATOM 628 N N . THR A 1 82 ? 25.220 -8.485 -36.685 1.00 84.31 82 THR A N 1
ATOM 629 C CA . THR A 1 82 ? 26.394 -7.691 -37.011 1.00 84.31 82 THR A CA 1
ATOM 630 C C . THR A 1 82 ? 26.742 -6.772 -35.839 1.00 84.31 82 THR A C 1
ATOM 632 O O . THR A 1 82 ? 25.884 -6.356 -35.057 1.00 84.31 82 THR A O 1
ATOM 635 N N . ALA A 1 83 ? 28.011 -6.368 -35.725 1.00 85.81 83 ALA A N 1
ATOM 636 C CA . ALA A 1 83 ? 28.441 -5.434 -34.679 1.00 85.81 83 ALA A CA 1
ATOM 637 C C . ALA A 1 83 ? 27.641 -4.112 -34.682 1.00 85.81 83 ALA A C 1
ATOM 639 O O . ALA A 1 83 ? 27.513 -3.460 -33.645 1.00 85.81 83 ALA A O 1
ATOM 640 N N . LYS A 1 84 ? 27.092 -3.721 -35.840 1.00 89.31 84 LYS A N 1
ATOM 641 C CA . LYS A 1 84 ? 26.195 -2.571 -35.978 1.00 89.31 84 LYS A CA 1
ATOM 642 C C . LYS A 1 84 ? 24.833 -2.839 -35.327 1.00 89.31 84 LYS A C 1
ATOM 644 O O . LYS A 1 84 ? 24.409 -2.039 -34.499 1.00 89.31 84 LYS A O 1
ATOM 649 N N . GLU A 1 85 ? 24.204 -3.974 -35.624 1.00 88.81 85 GLU A N 1
ATOM 650 C CA . GLU A 1 85 ? 22.914 -4.372 -35.039 1.00 88.81 85 GLU A CA 1
ATOM 651 C C . GLU A 1 85 ? 23.005 -4.553 -33.521 1.00 88.81 85 GLU A C 1
ATOM 653 O O . GLU A 1 85 ? 22.122 -4.110 -32.791 1.00 88.81 85 GLU A O 1
ATOM 658 N N . VAL A 1 86 ? 24.107 -5.116 -33.011 1.00 91.31 86 VAL A N 1
ATOM 659 C CA . VAL A 1 86 ? 24.334 -5.228 -31.560 1.00 91.31 86 VAL A CA 1
ATOM 660 C C . VAL A 1 86 ? 24.406 -3.847 -30.901 1.00 91.31 86 VAL A C 1
ATOM 662 O O . VAL A 1 86 ? 23.815 -3.641 -29.840 1.00 91.31 86 VAL A O 1
ATOM 665 N N . ARG A 1 87 ? 25.094 -2.877 -31.521 1.00 91.50 87 ARG A N 1
ATOM 666 C CA . ARG A 1 87 ? 25.169 -1.497 -31.008 1.00 91.50 87 ARG A CA 1
ATOM 667 C C . ARG A 1 87 ? 23.809 -0.804 -31.031 1.00 91.50 87 ARG A C 1
ATOM 669 O O . ARG A 1 87 ? 23.463 -0.138 -30.057 1.00 91.50 87 ARG A O 1
ATOM 676 N N . GLU A 1 88 ? 23.039 -0.970 -32.102 1.00 93.69 88 GLU A N 1
ATOM 677 C CA . GLU A 1 88 ? 21.688 -0.409 -32.220 1.00 93.69 88 GLU A CA 1
ATOM 678 C C . GLU A 1 88 ? 20.736 -1.015 -31.178 1.00 93.69 88 GLU A C 1
ATOM 680 O O . GLU A 1 88 ? 20.057 -0.274 -30.468 1.00 93.69 88 GLU A O 1
ATOM 685 N N . LEU A 1 89 ? 20.760 -2.338 -30.990 1.00 92.75 89 LEU A N 1
ATOM 686 C CA . LEU A 1 89 ? 19.969 -3.027 -29.968 1.00 92.75 89 LEU A CA 1
ATOM 687 C C . LEU A 1 89 ? 20.335 -2.558 -28.550 1.00 92.75 89 LEU A C 1
ATOM 689 O O . LEU A 1 89 ? 19.460 -2.327 -27.716 1.00 92.75 89 LEU A O 1
ATOM 693 N N . GLN A 1 90 ? 21.629 -2.390 -28.263 1.00 93.75 90 GLN A N 1
ATOM 694 C CA . GLN A 1 90 ? 22.089 -1.865 -26.976 1.00 93.75 90 GLN A CA 1
ATOM 695 C C . GLN A 1 90 ? 21.635 -0.420 -26.751 1.00 93.75 90 GLN A C 1
ATOM 697 O O . GLN A 1 90 ? 21.216 -0.083 -25.643 1.00 93.75 90 GLN A O 1
ATOM 702 N N . ALA A 1 91 ? 21.687 0.428 -27.781 1.00 94.88 91 ALA A N 1
ATOM 703 C CA . ALA A 1 91 ? 21.198 1.800 -27.700 1.00 94.88 91 ALA A CA 1
ATOM 704 C C . ALA A 1 91 ? 19.683 1.845 -27.438 1.00 94.88 91 ALA A C 1
ATOM 706 O O . ALA A 1 91 ? 19.243 2.582 -26.556 1.00 94.88 91 ALA A O 1
ATOM 707 N N . GLN A 1 92 ? 18.898 1.005 -28.121 1.00 95.56 92 GLN A N 1
ATOM 708 C CA . GLN A 1 92 ? 17.455 0.884 -27.890 1.00 95.56 92 GLN A CA 1
ATOM 709 C C . GLN A 1 92 ? 17.135 0.412 -26.468 1.00 95.56 92 GLN A C 1
ATOM 711 O O . GLN A 1 92 ? 16.287 1.010 -25.809 1.00 95.56 92 GLN A O 1
ATOM 716 N N . ARG A 1 93 ? 17.844 -0.603 -25.952 1.00 95.50 93 ARG A N 1
ATOM 717 C CA . ARG A 1 93 ? 17.665 -1.068 -24.565 1.00 95.50 93 ARG A CA 1
ATOM 718 C C . ARG A 1 93 ? 17.954 0.031 -23.549 1.00 95.50 93 ARG A C 1
ATOM 720 O O . ARG A 1 93 ? 17.173 0.206 -22.622 1.00 95.50 93 ARG A O 1
ATOM 727 N N . ARG A 1 94 ? 19.034 0.798 -23.739 1.00 96.00 94 ARG A N 1
ATOM 728 C CA . ARG A 1 94 ? 19.367 1.932 -22.859 1.00 96.00 94 ARG A CA 1
ATOM 729 C C . ARG A 1 94 ? 18.291 3.016 -22.894 1.00 96.00 94 ARG A C 1
ATOM 731 O O . ARG A 1 94 ? 17.926 3.523 -21.839 1.00 96.00 94 ARG A O 1
ATOM 738 N N . ALA A 1 95 ? 17.764 3.339 -24.076 1.00 96.25 95 ALA A N 1
ATOM 739 C CA . ALA A 1 95 ? 16.677 4.306 -24.215 1.00 96.25 95 ALA A CA 1
ATOM 740 C C . ALA A 1 95 ? 15.400 3.830 -23.498 1.00 96.25 95 ALA A C 1
ATOM 742 O O . ALA A 1 95 ? 14.834 4.570 -22.696 1.00 96.25 95 ALA A O 1
ATOM 743 N N . GLN A 1 96 ? 15.003 2.570 -23.702 1.00 96.31 96 GLN A N 1
ATOM 744 C CA . GLN A 1 96 ? 13.847 1.971 -23.027 1.00 96.31 96 GLN A CA 1
ATOM 745 C C . GLN A 1 96 ? 14.024 1.911 -21.505 1.00 96.31 96 GLN A C 1
ATOM 747 O O . GLN A 1 96 ? 13.087 2.186 -20.758 1.00 96.31 96 GLN A O 1
ATOM 752 N N . GLU A 1 97 ? 15.220 1.570 -21.025 1.00 96.56 97 GLU A N 1
ATOM 753 C CA . GLU A 1 97 ? 15.525 1.545 -19.595 1.00 96.56 97 GLU A CA 1
ATOM 754 C C . GLU A 1 97 ? 15.463 2.950 -18.983 1.00 96.56 97 GLU A C 1
ATOM 756 O O . GLU A 1 97 ? 14.906 3.129 -17.897 1.00 96.56 97 GLU A O 1
ATOM 761 N N . GLU A 1 98 ? 15.974 3.966 -19.684 1.00 97.06 98 GLU A N 1
ATOM 762 C CA . GLU A 1 98 ? 15.897 5.352 -19.230 1.00 97.06 98 GLU A CA 1
ATOM 763 C C . GLU A 1 98 ? 14.448 5.852 -19.166 1.00 97.06 98 GLU A C 1
ATOM 765 O O . GLU A 1 98 ? 14.057 6.465 -18.166 1.00 97.06 98 GLU A O 1
ATOM 770 N N . GLU A 1 99 ? 13.635 5.567 -20.183 1.00 96.75 99 GLU A N 1
ATOM 771 C CA . GLU A 1 99 ? 12.205 5.894 -20.191 1.00 96.75 99 GLU A CA 1
ATOM 772 C C . GLU A 1 99 ? 11.456 5.172 -19.069 1.00 96.75 99 GLU A C 1
ATOM 774 O O . GLU A 1 99 ? 10.726 5.804 -18.300 1.00 96.75 99 GLU A O 1
ATOM 779 N N . ALA A 1 100 ? 11.692 3.869 -18.892 1.00 96.50 100 ALA A N 1
ATOM 780 C CA . ALA A 1 100 ? 11.104 3.092 -17.806 1.00 96.50 100 ALA A CA 1
ATOM 781 C C . ALA A 1 100 ? 11.514 3.640 -16.431 1.00 96.50 100 ALA A C 1
ATOM 783 O O . ALA A 1 100 ? 10.689 3.702 -15.515 1.00 96.50 100 ALA A O 1
ATOM 784 N N . ARG A 1 101 ? 12.766 4.086 -16.275 1.00 96.94 101 ARG A N 1
ATOM 785 C CA . ARG A 1 101 ? 13.259 4.724 -15.049 1.00 96.94 101 ARG A CA 1
ATOM 786 C C . ARG A 1 101 ? 12.553 6.052 -14.784 1.00 96.94 101 ARG A C 1
ATOM 788 O O . ARG A 1 101 ? 12.114 6.268 -13.655 1.00 96.94 101 ARG A O 1
ATOM 795 N N . LYS A 1 102 ? 12.403 6.914 -15.796 1.00 97.56 102 LYS A N 1
ATOM 796 C CA . LYS A 1 102 ? 11.666 8.188 -15.678 1.00 97.56 102 LYS A CA 1
ATOM 797 C C . LYS A 1 102 ? 10.210 7.946 -15.287 1.00 97.56 102 LYS A C 1
ATOM 799 O O . LYS A 1 102 ? 9.734 8.545 -14.326 1.00 97.56 102 LYS A O 1
ATOM 804 N N . LEU A 1 103 ? 9.543 6.997 -15.944 1.00 97.19 103 LEU A N 1
ATOM 805 C CA . LEU A 1 103 ? 8.157 6.641 -15.643 1.00 97.19 103 LEU A CA 1
ATOM 806 C C . LEU A 1 103 ? 7.994 6.088 -14.219 1.00 97.19 103 LEU A C 1
ATOM 808 O O . LEU A 1 103 ? 7.043 6.439 -13.522 1.00 97.19 103 LEU A O 1
ATOM 812 N N . ARG A 1 104 ? 8.918 5.235 -13.756 1.00 94.44 104 ARG A N 1
ATOM 813 C CA . ARG A 1 104 ? 8.919 4.723 -12.373 1.00 94.44 104 ARG A CA 1
ATOM 814 C C . ARG A 1 104 ? 9.122 5.843 -11.356 1.00 94.44 104 ARG A C 1
ATOM 816 O O . ARG A 1 104 ? 8.421 5.861 -10.349 1.00 94.44 104 ARG A O 1
ATOM 823 N N . ALA A 1 105 ? 10.039 6.773 -11.622 1.00 96.69 105 ALA A N 1
ATOM 824 C CA . ALA A 1 105 ? 10.284 7.920 -10.752 1.00 96.69 105 ALA A CA 1
ATOM 825 C C . ALA A 1 105 ? 9.057 8.842 -10.665 1.00 96.69 105 ALA A C 1
ATOM 827 O O . ALA A 1 105 ? 8.672 9.240 -9.569 1.00 96.69 105 ALA A O 1
ATOM 828 N N . GLU A 1 106 ? 8.396 9.121 -11.791 1.00 96.94 106 GLU A N 1
ATOM 829 C CA . GLU A 1 106 ? 7.172 9.927 -11.813 1.00 96.94 106 GLU A CA 1
ATOM 830 C C . GLU A 1 106 ? 6.022 9.242 -11.063 1.00 96.94 106 GLU A C 1
ATOM 832 O O . GLU A 1 106 ? 5.360 9.874 -10.240 1.00 96.94 106 GLU A O 1
ATOM 837 N N . LYS A 1 107 ? 5.805 7.939 -11.292 1.00 93.75 107 LYS A N 1
ATOM 838 C CA . LYS A 1 107 ? 4.790 7.161 -10.561 1.00 93.75 107 LYS A CA 1
ATOM 839 C C . LYS A 1 107 ? 5.057 7.144 -9.061 1.00 93.75 107 LYS A C 1
ATOM 841 O O . LYS A 1 107 ? 4.117 7.295 -8.288 1.00 93.75 107 LYS A O 1
ATOM 846 N N . LYS A 1 108 ? 6.320 6.981 -8.655 1.00 94.44 108 LYS A N 1
ATOM 847 C CA . LYS A 1 108 ? 6.713 7.045 -7.246 1.00 94.44 108 LYS A CA 1
ATOM 848 C C . LYS A 1 108 ? 6.384 8.417 -6.658 1.00 94.44 108 LYS A C 1
ATOM 850 O O . LYS A 1 108 ? 5.695 8.471 -5.653 1.00 94.44 108 LYS A O 1
ATOM 855 N N . ARG A 1 109 ? 6.770 9.506 -7.331 1.00 96.25 109 ARG A N 1
ATOM 856 C CA . ARG A 1 109 ? 6.487 10.869 -6.862 1.00 96.25 109 ARG A CA 1
ATOM 857 C C . ARG A 1 109 ? 4.990 11.115 -6.668 1.00 96.25 109 ARG A C 1
ATOM 859 O O . ARG A 1 109 ? 4.592 11.581 -5.612 1.00 96.25 109 ARG A O 1
ATOM 866 N N . LYS A 1 110 ? 4.159 10.727 -7.642 1.00 94.94 110 LYS A N 1
ATOM 867 C CA . LYS A 1 110 ? 2.693 10.841 -7.531 1.00 94.94 110 LYS A CA 1
ATOM 868 C C . LYS A 1 110 ? 2.125 10.016 -6.374 1.00 94.94 110 LYS A C 1
ATOM 870 O O . LYS A 1 110 ? 1.175 10.447 -5.733 1.00 94.94 110 LYS A O 1
ATOM 875 N N . ARG A 1 111 ? 2.687 8.831 -6.113 1.00 92.81 111 ARG A N 1
ATOM 876 C CA . ARG A 1 111 ? 2.281 7.995 -4.978 1.00 92.81 111 ARG A CA 1
ATOM 877 C C . ARG A 1 111 ? 2.655 8.644 -3.648 1.00 92.81 111 ARG A C 1
ATOM 879 O O . ARG A 1 111 ? 1.821 8.665 -2.756 1.00 92.81 111 ARG A O 1
ATOM 886 N N . ASP A 1 112 ? 3.865 9.184 -3.543 1.00 94.88 112 ASP A N 1
ATOM 887 C CA . ASP A 1 112 ? 4.347 9.857 -2.334 1.00 94.88 112 ASP A CA 1
ATOM 888 C C . ASP A 1 112 ? 3.525 11.137 -2.057 1.00 94.88 112 ASP A C 1
ATOM 890 O O . ASP A 1 112 ? 3.121 11.379 -0.923 1.00 94.88 112 ASP A O 1
ATOM 894 N N . GLU A 1 113 ? 3.194 11.911 -3.101 1.00 96.06 113 GLU A N 1
ATOM 895 C CA . GLU A 1 113 ? 2.283 13.067 -3.024 1.00 96.06 113 GLU A CA 1
ATOM 896 C C . GLU A 1 113 ? 0.887 12.649 -2.521 1.00 96.06 113 GLU A C 1
ATOM 898 O O . GLU A 1 113 ? 0.348 13.263 -1.602 1.00 96.06 113 GLU A O 1
ATOM 903 N N . ALA A 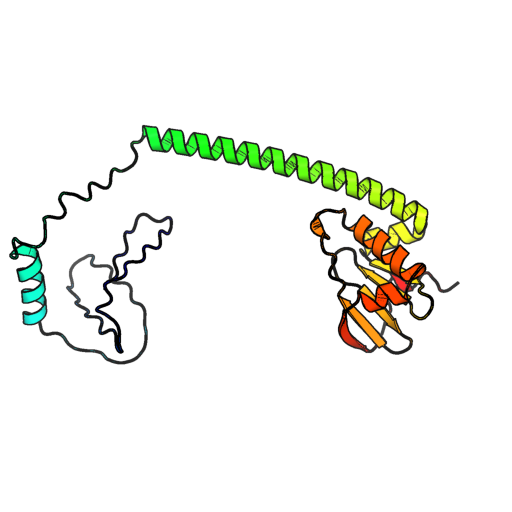1 114 ? 0.312 11.578 -3.078 1.00 95.25 114 ALA A N 1
ATOM 904 C CA . ALA A 1 114 ? -0.998 11.080 -2.662 1.00 95.25 114 ALA A CA 1
ATOM 905 C C . ALA A 1 114 ? -0.995 10.501 -1.234 1.00 95.25 114 ALA A C 1
ATOM 907 O O . ALA A 1 114 ? -1.964 10.682 -0.502 1.00 95.25 114 ALA A O 1
ATOM 908 N N . GLU A 1 115 ? 0.087 9.836 -0.817 1.00 95.56 115 GLU A N 1
ATOM 909 C CA . GLU A 1 115 ? 0.247 9.336 0.553 1.00 95.56 115 GLU A CA 1
ATOM 910 C C . GLU A 1 115 ? 0.342 10.492 1.559 1.00 95.56 115 GLU A C 1
ATOM 912 O O . GLU A 1 115 ? -0.285 10.423 2.612 1.00 95.56 115 GLU A O 1
ATOM 917 N N . SER A 1 116 ? 1.040 11.585 1.221 1.00 96.25 116 SER A N 1
ATOM 918 C CA . SER A 1 116 ? 1.086 12.790 2.063 1.00 96.25 116 SER A CA 1
ATOM 919 C C . SER A 1 116 ? -0.305 13.384 2.280 1.00 96.25 116 SER A C 1
ATOM 921 O O . SER A 1 116 ? -0.676 13.683 3.412 1.00 96.25 116 SER A O 1
ATOM 923 N N . VAL A 1 117 ? -1.098 13.507 1.212 1.00 96.50 117 VAL A N 1
ATOM 924 C CA . VAL A 1 117 ? -2.477 14.010 1.307 1.00 96.50 117 VAL A CA 1
ATOM 925 C C . VAL A 1 117 ? -3.350 13.062 2.135 1.00 96.50 117 VAL A C 1
ATOM 927 O O . VAL A 1 117 ? -4.130 13.511 2.972 1.00 96.50 117 VAL A O 1
ATOM 930 N N . ALA A 1 118 ? -3.204 11.747 1.954 1.00 95.69 118 ALA A N 1
ATOM 931 C CA . ALA A 1 118 ? -3.934 10.763 2.750 1.00 95.69 118 ALA A CA 1
ATOM 932 C C . ALA A 1 118 ? -3.569 10.835 4.245 1.00 95.69 118 ALA A C 1
ATOM 934 O O . ALA A 1 118 ? -4.446 10.678 5.090 1.00 95.69 118 ALA A O 1
ATOM 935 N N . LEU A 1 119 ? -2.307 11.111 4.590 1.00 95.56 119 LEU A N 1
ATOM 936 C CA . LEU A 1 119 ? -1.876 11.301 5.980 1.00 95.56 119 LEU A CA 1
ATOM 937 C C . LEU A 1 119 ? -2.471 12.565 6.614 1.00 95.56 119 LEU A C 1
ATOM 939 O O . LEU A 1 119 ? -2.886 12.515 7.770 1.00 95.56 119 LEU A O 1
ATOM 943 N N . GLU A 1 120 ? -2.561 13.671 5.873 1.00 95.62 120 GLU A N 1
ATOM 944 C CA . GLU A 1 120 ? -3.229 14.898 6.343 1.00 95.62 120 GLU A CA 1
ATOM 945 C C . GLU A 1 120 ? -4.726 14.667 6.604 1.00 95.62 120 GLU A C 1
ATOM 947 O O . GLU A 1 120 ? -5.280 15.114 7.614 1.00 95.62 120 GLU A O 1
ATOM 952 N N . LEU A 1 121 ? -5.387 13.915 5.720 1.00 94.94 121 LEU A N 1
ATOM 953 C CA . LEU A 1 121 ? -6.780 13.512 5.915 1.00 94.94 121 LEU A CA 1
ATOM 954 C C . LEU A 1 121 ? -6.933 12.593 7.128 1.00 94.94 121 LEU A C 1
ATOM 956 O O . LEU A 1 121 ? -7.849 12.792 7.924 1.00 94.94 121 LEU A O 1
ATOM 960 N N . LEU A 1 122 ? -6.027 11.627 7.302 1.00 94.75 122 LEU A N 1
ATOM 961 C CA . LEU A 1 122 ? -6.038 10.748 8.465 1.00 94.75 122 LEU A CA 1
ATOM 962 C C . LEU A 1 122 ? -5.912 11.555 9.760 1.00 94.75 122 LEU A C 1
ATOM 964 O O . LEU A 1 122 ? -6.710 11.348 10.666 1.00 94.75 122 LEU A O 1
ATOM 968 N N . GLU A 1 123 ? -4.968 12.497 9.836 1.00 95.56 123 GLU A N 1
ATOM 969 C CA . GLU A 1 123 ? -4.794 13.372 11.004 1.00 95.56 123 GLU A CA 1
ATOM 970 C C . GLU A 1 123 ? -6.079 14.111 11.366 1.00 95.56 123 GLU A C 1
ATOM 972 O O . GLU A 1 123 ? -6.439 14.200 12.538 1.00 95.56 123 GLU A O 1
ATOM 977 N N . THR A 1 124 ? -6.792 14.605 10.354 1.00 94.88 124 THR A N 1
ATOM 978 C CA . THR A 1 124 ? -8.062 15.309 10.547 1.00 94.88 124 THR A CA 1
ATOM 979 C C . THR A 1 124 ? -9.129 14.395 11.161 1.00 94.88 124 THR A C 1
ATOM 981 O O . THR A 1 124 ? -9.974 14.868 11.917 1.00 94.88 124 THR A O 1
ATOM 984 N N . LEU A 1 125 ? -9.089 13.093 10.858 1.00 92.31 125 LEU A N 1
ATOM 985 C CA . LEU A 1 125 ? -10.044 12.105 11.362 1.00 92.31 125 LEU A CA 1
ATOM 986 C C . LEU A 1 125 ? -9.701 11.598 12.767 1.00 92.31 125 LEU A C 1
ATOM 988 O O . LEU A 1 125 ? -10.598 11.470 13.596 1.00 92.31 125 LEU A O 1
ATOM 992 N N . ILE A 1 126 ? -8.430 11.277 13.026 1.00 92.88 126 ILE A N 1
ATOM 993 C CA . ILE A 1 126 ? -8.018 10.573 14.254 1.00 92.88 126 ILE A CA 1
ATOM 994 C C . ILE A 1 126 ? -7.393 11.493 15.301 1.00 92.88 126 ILE A C 1
ATOM 996 O O . ILE A 1 126 ? -7.327 11.113 16.462 1.00 92.88 126 ILE A O 1
ATOM 1000 N N . GLY A 1 127 ? -6.960 12.691 14.903 1.00 95.38 127 GLY A N 1
ATOM 1001 C CA . GLY A 1 127 ? -6.230 13.628 15.746 1.00 95.38 127 GLY A CA 1
ATOM 1002 C C . GLY A 1 127 ? -4.700 13.528 15.611 1.00 95.38 127 GLY A C 1
ATOM 1003 O O . GLY A 1 127 ? -4.149 12.531 15.132 1.00 95.38 127 GLY A O 1
ATOM 1004 N N . PRO A 1 128 ? -3.970 14.575 16.039 1.00 94.50 128 PRO A N 1
ATOM 1005 C CA . PRO A 1 128 ? -2.518 14.652 15.877 1.00 94.50 128 PRO A CA 1
ATOM 1006 C C . PRO A 1 128 ? -1.744 13.672 16.769 1.00 94.50 128 PRO A C 1
ATOM 1008 O O . PRO A 1 128 ? -0.648 13.256 16.400 1.00 94.50 128 PRO A O 1
ATOM 1011 N N . LYS A 1 129 ? -2.271 13.283 17.939 1.00 92.75 129 LYS A N 1
ATOM 1012 C CA . LYS A 1 129 ? -1.572 12.350 18.845 1.00 92.75 129 LYS A CA 1
ATOM 1013 C C . LYS A 1 129 ? -1.600 10.927 18.290 1.00 92.75 129 LYS A C 1
ATOM 1015 O O . LYS A 1 129 ? -0.588 10.233 18.272 1.00 92.75 129 LYS A O 1
ATOM 1020 N N . GLU A 1 130 ? -2.756 10.521 17.797 1.00 92.25 130 GLU A N 1
ATOM 1021 C CA . GLU A 1 130 ? -3.029 9.226 17.196 1.00 92.25 130 GLU A CA 1
ATOM 1022 C C . GLU A 1 130 ? -2.284 9.087 15.864 1.00 92.25 130 GLU A C 1
ATOM 1024 O O . GLU A 1 130 ? -1.759 8.012 15.566 1.00 92.25 130 GLU A O 1
ATOM 1029 N N . ARG A 1 131 ? -2.137 10.190 15.110 1.00 94.62 131 ARG A N 1
ATOM 1030 C CA . ARG A 1 131 ? -1.280 10.254 13.916 1.00 94.62 131 ARG A CA 1
ATOM 1031 C C . ARG A 1 131 ? 0.155 9.834 14.223 1.00 94.62 131 ARG A C 1
ATOM 1033 O O . ARG A 1 131 ? 0.701 9.026 13.477 1.00 94.62 131 ARG A O 1
ATOM 1040 N N . VAL A 1 132 ? 0.757 10.333 15.306 1.00 94.88 132 VAL A N 1
ATOM 1041 C CA . VAL A 1 132 ? 2.139 9.972 15.683 1.00 94.88 132 VAL A CA 1
ATOM 1042 C C . VAL A 1 132 ? 2.257 8.465 15.909 1.00 94.88 132 VAL A C 1
ATOM 1044 O O . VAL A 1 132 ? 3.140 7.822 15.346 1.00 94.88 132 VAL A O 1
ATOM 1047 N N . ILE A 1 133 ? 1.315 7.875 16.648 1.00 94.31 133 ILE A N 1
ATOM 1048 C CA . ILE A 1 133 ? 1.310 6.429 16.905 1.00 94.31 133 ILE A CA 1
ATOM 1049 C C . ILE A 1 133 ? 1.133 5.644 15.600 1.00 94.31 133 ILE A C 1
ATOM 1051 O O . ILE A 1 133 ? 1.793 4.623 15.393 1.00 94.31 133 ILE A O 1
ATOM 1055 N N . TYR A 1 134 ? 0.267 6.110 14.698 1.00 95.81 134 TYR A N 1
ATOM 1056 C CA . TYR A 1 134 ? 0.086 5.486 13.391 1.00 95.81 134 TYR A CA 1
ATOM 1057 C C . TYR A 1 134 ? 1.351 5.579 12.533 1.00 95.81 134 TYR A C 1
ATOM 1059 O O . TYR A 1 134 ? 1.725 4.594 11.903 1.00 95.81 134 TYR A O 1
ATOM 1067 N N . GLU A 1 135 ? 2.033 6.723 12.491 1.00 94.88 135 GLU A N 1
ATOM 1068 C CA . GLU A 1 135 ? 3.286 6.884 11.746 1.00 94.88 135 GLU A CA 1
ATOM 1069 C C . GLU A 1 135 ? 4.382 5.948 12.266 1.00 94.88 135 GLU A C 1
ATOM 1071 O O . GLU A 1 135 ? 5.021 5.278 11.453 1.00 94.88 135 GLU A O 1
ATOM 1076 N N . GLU A 1 136 ? 4.524 5.827 13.589 1.00 94.38 136 GLU A N 1
ATOM 1077 C CA . GLU A 1 136 ? 5.509 4.957 14.244 1.00 94.38 136 GLU A CA 1
ATOM 1078 C C . GLU A 1 136 ? 5.208 3.463 14.072 1.00 94.38 136 GLU A C 1
ATOM 1080 O O . GLU A 1 136 ? 6.105 2.669 13.792 1.00 94.38 136 GLU A O 1
ATOM 1085 N N . THR A 1 137 ? 3.950 3.059 14.257 1.00 93.94 137 THR A N 1
ATOM 1086 C CA . THR A 1 137 ? 3.579 1.634 14.318 1.00 93.94 137 THR A CA 1
ATOM 1087 C C . THR A 1 137 ? 3.045 1.088 12.999 1.00 93.94 137 THR A C 1
ATOM 1089 O O . THR A 1 137 ? 3.050 -0.123 12.781 1.00 93.94 137 THR A O 1
ATOM 1092 N N . GLY A 1 138 ? 2.537 1.959 12.127 1.00 95.12 138 GLY A N 1
ATOM 1093 C CA . GLY A 1 138 ? 1.759 1.575 10.953 1.00 95.12 138 GLY A CA 1
ATOM 1094 C C . GLY A 1 138 ? 0.397 0.968 11.292 1.00 95.12 138 GLY A C 1
ATOM 1095 O O . GLY A 1 138 ? -0.168 0.280 10.442 1.00 95.12 138 GLY A O 1
ATOM 1096 N N . ARG A 1 139 ? -0.121 1.163 12.513 1.00 95.38 139 ARG A N 1
ATOM 1097 C CA . ARG A 1 139 ? -1.368 0.551 12.994 1.00 95.38 139 ARG A CA 1
ATOM 1098 C C . ARG A 1 139 ? -2.346 1.603 13.481 1.00 95.38 139 ARG A C 1
ATOM 1100 O O . ARG A 1 139 ? -1.963 2.511 14.214 1.00 95.38 139 ARG A O 1
ATOM 1107 N N . LEU A 1 140 ? -3.608 1.448 13.105 1.00 95.81 140 LEU A N 1
ATOM 1108 C CA . LEU A 1 140 ? -4.703 2.297 13.551 1.00 95.81 140 LEU A CA 1
ATOM 1109 C C . LEU A 1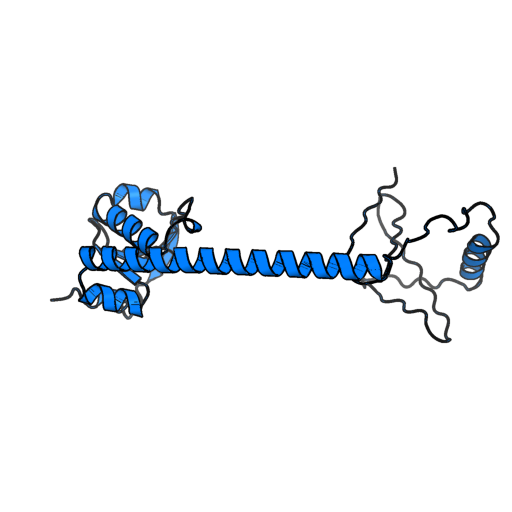 140 ? -5.698 1.473 14.366 1.00 95.81 140 LEU A C 1
ATOM 1111 O O . LEU A 1 140 ? -6.191 0.458 13.883 1.00 95.81 140 LEU A O 1
ATOM 1115 N N . MET A 1 141 ? -5.985 1.917 15.588 1.00 95.25 141 MET A N 1
ATOM 1116 C CA . MET A 1 141 ? -7.050 1.355 16.417 1.00 95.25 141 MET A CA 1
ATOM 1117 C C . MET A 1 141 ? -8.370 2.049 16.072 1.00 95.25 141 MET A C 1
ATOM 1119 O O . MET A 1 141 ? -8.436 3.277 16.057 1.00 95.25 141 MET A O 1
ATOM 1123 N N . VAL A 1 142 ? -9.411 1.271 15.801 1.00 95.19 142 VAL A N 1
ATOM 1124 C CA . VAL A 1 142 ? -10.743 1.744 15.422 1.00 95.19 142 VAL A CA 1
ATOM 1125 C C . VAL A 1 142 ? -11.764 1.061 16.314 1.00 95.19 142 VAL A C 1
ATOM 1127 O O . VAL A 1 142 ? -11.790 -0.165 16.403 1.00 95.19 142 VAL A O 1
ATOM 1130 N N . LYS A 1 143 ? -12.611 1.853 16.970 1.00 94.44 143 LYS A N 1
ATOM 1131 C CA . LYS A 1 143 ? -13.694 1.326 17.799 1.00 94.44 143 LYS A CA 1
ATOM 1132 C C . LYS A 1 143 ? -14.896 1.011 16.921 1.00 94.44 143 LYS A C 1
ATOM 1134 O O . LYS A 1 143 ? -15.458 1.922 16.314 1.00 94.44 143 LYS A O 1
ATOM 1139 N N . GLY A 1 144 ? -15.259 -0.263 16.840 1.00 93.38 144 GLY A N 1
ATOM 1140 C CA . GLY A 1 144 ? -16.527 -0.690 16.262 1.00 93.38 144 GLY A CA 1
ATOM 1141 C C . GLY A 1 144 ? -17.655 -0.618 17.288 1.00 93.38 144 GLY A C 1
ATOM 1142 O O . GLY A 1 144 ? -17.483 -0.169 18.424 1.00 93.38 144 GLY A O 1
ATOM 1143 N N . LYS A 1 145 ? -18.841 -1.076 16.892 1.00 93.56 145 LYS A N 1
ATOM 1144 C CA . LYS A 1 145 ? -20.012 -1.157 17.769 1.00 93.56 145 LYS A CA 1
ATOM 1145 C C . LYS A 1 145 ? -19.954 -2.392 18.675 1.00 93.56 145 LYS A C 1
ATOM 1147 O O . LYS A 1 145 ? -20.402 -2.314 19.818 1.00 93.56 145 LYS A O 1
ATOM 1152 N N . ASN A 1 146 ? -19.428 -3.511 18.178 1.00 91.25 146 ASN A N 1
ATOM 1153 C CA . ASN A 1 146 ? -19.374 -4.796 18.876 1.00 91.25 146 ASN A CA 1
ATOM 1154 C C . ASN A 1 146 ? -17.948 -5.206 19.265 1.00 91.25 146 ASN A C 1
ATOM 1156 O O . ASN A 1 146 ? -17.766 -5.845 20.302 1.00 91.25 146 ASN A O 1
ATOM 1160 N N . ALA A 1 147 ? -16.953 -4.863 18.447 1.00 92.38 147 ALA A N 1
ATOM 1161 C CA . ALA A 1 147 ? -15.548 -5.145 18.713 1.00 92.38 147 ALA A CA 1
ATOM 1162 C C . ALA A 1 147 ? -14.655 -3.966 18.321 1.00 92.38 147 ALA A C 1
ATOM 1164 O O . ALA A 1 147 ? -15.041 -3.108 17.528 1.00 92.38 147 ALA A O 1
ATOM 1165 N N . ASP A 1 148 ? -13.438 -3.956 18.853 1.00 95.38 148 ASP A N 1
ATOM 1166 C CA . ASP A 1 148 ? -12.411 -3.023 18.411 1.00 95.38 148 ASP A CA 1
ATOM 1167 C C . ASP A 1 148 ? -11.533 -3.673 17.337 1.00 95.38 148 ASP A C 1
ATOM 1169 O O . ASP A 1 148 ? -11.319 -4.887 17.324 1.00 95.38 148 ASP A O 1
ATOM 1173 N N . TYR A 1 149 ? -10.994 -2.860 16.435 1.00 95.94 149 TYR A N 1
ATOM 1174 C CA . TYR A 1 149 ? -10.211 -3.314 15.293 1.00 95.94 149 TYR A CA 1
ATOM 1175 C C . TYR A 1 149 ? -8.864 -2.610 15.241 1.00 95.94 149 TYR A C 1
ATOM 1177 O O . TYR A 1 149 ? -8.763 -1.401 15.422 1.00 95.94 149 TYR A O 1
ATOM 1185 N N . ILE A 1 150 ? -7.822 -3.364 14.916 1.00 95.81 150 ILE A N 1
ATOM 1186 C CA . ILE A 1 150 ? -6.496 -2.846 14.606 1.00 95.81 150 ILE A CA 1
ATOM 1187 C C . ILE A 1 150 ? -6.273 -3.034 13.111 1.00 95.81 150 ILE A C 1
ATOM 1189 O O . ILE A 1 150 ? -6.123 -4.153 12.619 1.00 95.81 150 ILE A O 1
ATOM 1193 N N . ILE A 1 151 ? -6.250 -1.926 12.382 1.00 96.00 151 ILE A N 1
ATOM 1194 C CA . ILE A 1 151 ? -6.039 -1.896 10.939 1.00 96.00 151 ILE A CA 1
ATOM 1195 C C . ILE A 1 151 ? -4.568 -1.593 10.685 1.00 96.00 151 ILE A C 1
ATOM 1197 O O . ILE A 1 151 ? -4.048 -0.558 11.105 1.00 96.00 151 ILE A O 1
ATOM 1201 N N . ASN A 1 152 ? -3.883 -2.498 9.995 1.00 94.69 152 ASN A N 1
ATOM 1202 C CA . ASN A 1 152 ? -2.477 -2.325 9.663 1.00 94.69 152 ASN A CA 1
ATOM 1203 C C . ASN A 1 152 ? -2.316 -1.684 8.277 1.00 94.69 152 ASN A C 1
ATOM 1205 O O . ASN A 1 152 ? -3.030 -2.018 7.335 1.00 94.69 152 ASN A O 1
ATOM 1209 N N . ARG A 1 153 ? -1.318 -0.811 8.122 1.00 93.94 153 ARG A N 1
ATOM 1210 C CA . ARG A 1 153 ? -0.999 -0.134 6.853 1.00 93.94 153 ARG A CA 1
ATOM 1211 C C . ARG A 1 153 ? -0.618 -1.107 5.737 1.00 93.94 153 ARG A C 1
ATOM 1213 O O . ARG A 1 153 ? -0.954 -0.892 4.575 1.00 93.94 153 ARG A O 1
ATOM 1220 N N . GLU A 1 154 ? 0.124 -2.157 6.080 1.00 87.69 154 GLU A N 1
ATOM 1221 C CA . GLU A 1 154 ? 0.659 -3.114 5.104 1.00 87.69 154 GLU A CA 1
ATOM 1222 C C . GLU A 1 154 ? -0.055 -4.471 5.143 1.00 87.69 154 GLU A C 1
ATOM 1224 O O . GLU A 1 154 ? -0.255 -5.088 4.088 1.00 87.69 154 GLU A O 1
ATOM 1229 N N . SER A 1 155 ? -0.475 -4.912 6.333 1.00 77.12 155 SER A N 1
ATOM 1230 C CA . SER A 1 155 ? -1.091 -6.219 6.588 1.00 77.12 155 SER A CA 1
ATOM 1231 C C . SER A 1 155 ? -2.617 -6.146 6.749 1.00 77.12 155 SER A C 1
ATOM 1233 O O . SER A 1 155 ? -3.231 -5.125 6.454 1.00 77.12 155 SER A O 1
ATOM 1235 N N . GLY A 1 156 ? -3.240 -7.272 7.113 1.00 87.38 156 GLY A N 1
ATOM 1236 C CA . GLY A 1 156 ? -4.688 -7.389 7.308 1.00 87.38 156 GLY A CA 1
ATOM 1237 C C . GLY A 1 156 ? -5.213 -6.619 8.521 1.00 87.38 156 GLY A C 1
ATOM 1238 O O . GLY A 1 156 ? -4.523 -5.782 9.111 1.00 87.38 156 GLY A O 1
ATOM 1239 N N . VAL A 1 157 ? -6.452 -6.919 8.890 1.00 94.44 157 VAL A N 1
ATOM 1240 C CA . VAL A 1 157 ? -7.114 -6.329 10.053 1.00 94.44 157 VAL A CA 1
ATOM 1241 C C . VAL A 1 157 ? -7.117 -7.348 11.173 1.00 94.44 157 VAL A C 1
ATOM 1243 O O . VAL A 1 157 ? -7.220 -8.543 10.940 1.00 94.44 157 VAL A O 1
ATOM 1246 N N . THR A 1 158 ? -7.033 -6.873 12.398 1.00 94.88 158 THR A N 1
ATOM 1247 C CA . THR A 1 158 ? -7.096 -7.719 13.573 1.00 94.88 158 THR A CA 1
ATOM 1248 C C . THR A 1 158 ? -8.266 -7.261 14.438 1.00 94.88 158 THR A C 1
ATOM 1250 O O . THR A 1 158 ? -8.327 -6.092 14.810 1.00 94.88 158 THR A O 1
ATOM 1253 N N . ARG A 1 159 ? -9.207 -8.155 14.747 1.00 94.88 159 ARG A N 1
ATOM 1254 C CA . ARG A 1 159 ? -10.325 -7.890 15.661 1.00 94.88 159 ARG A CA 1
ATOM 1255 C C . ARG A 1 159 ? -9.901 -8.226 17.086 1.00 94.88 159 ARG A C 1
ATOM 1257 O O . ARG A 1 159 ? -9.418 -9.327 17.355 1.00 94.88 159 ARG A O 1
ATOM 1264 N N . VAL A 1 160 ? -10.068 -7.273 17.991 1.00 92.00 160 VAL A N 1
ATOM 1265 C CA . VAL A 1 160 ? -9.765 -7.409 19.414 1.00 92.00 160 VAL A CA 1
ATOM 1266 C C . VAL A 1 160 ? -11.057 -7.766 20.136 1.00 92.00 160 VAL A C 1
ATOM 1268 O O . VAL A 1 160 ? -11.996 -6.974 20.200 1.00 92.00 160 VAL A O 1
ATOM 1271 N N . GLU A 1 161 ? -11.106 -8.979 20.674 1.00 86.94 161 GLU A N 1
ATOM 1272 C CA . GLU A 1 161 ? -12.191 -9.454 21.526 1.00 86.94 161 GLU A CA 1
ATOM 1273 C C . GLU A 1 161 ? -11.697 -9.560 22.975 1.00 86.94 161 GLU A C 1
ATOM 1275 O O . GLU A 1 161 ? -10.499 -9.500 23.246 1.00 86.94 161 GLU A O 1
ATOM 1280 N N . LYS A 1 162 ? -12.619 -9.734 23.928 1.00 82.38 162 LYS A N 1
ATOM 1281 C CA . LYS A 1 162 ? -12.316 -9.705 25.370 1.00 82.38 162 LYS A CA 1
ATOM 1282 C C . LYS A 1 162 ? -11.180 -10.645 25.800 1.00 82.38 162 LYS A C 1
ATOM 1284 O O . LYS A 1 162 ? -10.415 -10.284 26.687 1.00 82.38 162 LYS A O 1
ATOM 1289 N N . ASP A 1 163 ? -11.091 -11.825 25.185 1.00 83.38 163 ASP A N 1
ATOM 1290 C CA . ASP A 1 163 ? -10.174 -12.899 25.597 1.00 83.38 163 ASP A CA 1
ATOM 1291 C C . ASP A 1 163 ? -9.247 -13.380 24.461 1.00 83.38 163 ASP A C 1
ATOM 1293 O O . ASP A 1 163 ? -8.353 -14.202 24.678 1.00 83.38 163 ASP A O 1
ATOM 1297 N N . LYS A 1 164 ? -9.447 -12.886 23.235 1.00 85.44 164 LYS A N 1
ATOM 1298 C CA . LYS A 1 164 ? -8.703 -13.338 22.055 1.00 85.44 164 LYS A CA 1
ATOM 1299 C C . LYS A 1 164 ? -8.548 -12.246 21.007 1.00 85.44 164 LYS A C 1
ATOM 1301 O O . LYS A 1 164 ? -9.261 -11.246 21.001 1.00 85.44 164 LYS A O 1
ATOM 1306 N N . VAL A 1 165 ? -7.630 -12.497 20.091 1.00 87.75 165 VAL A N 1
ATOM 1307 C CA . VAL A 1 165 ? -7.384 -11.679 18.916 1.00 87.75 165 VAL A CA 1
ATOM 1308 C C . VAL A 1 165 ? -7.680 -12.523 17.685 1.00 87.75 165 VAL A C 1
ATOM 1310 O O . VAL A 1 165 ? -7.204 -13.652 17.572 1.00 87.75 165 VAL A O 1
ATOM 1313 N N . VAL A 1 166 ? -8.508 -12.004 16.783 1.00 90.25 166 VAL A N 1
ATOM 1314 C CA . VAL A 1 166 ? -8.910 -12.707 15.560 1.00 90.25 166 VAL A CA 1
ATOM 1315 C C . VAL A 1 166 ? -8.307 -11.994 14.363 1.00 90.25 166 VAL A C 1
ATOM 1317 O O . VAL A 1 166 ? -8.567 -10.810 14.145 1.00 90.25 166 VAL A O 1
ATOM 1320 N N . ASP A 1 167 ? -7.516 -12.715 13.576 1.00 91.81 167 ASP A N 1
ATOM 1321 C CA . ASP A 1 167 ? -6.938 -12.170 12.355 1.00 91.81 167 ASP A CA 1
ATOM 1322 C C . ASP A 1 167 ? -7.949 -12.254 11.211 1.00 91.81 167 ASP A C 1
ATOM 1324 O O . ASP A 1 167 ? -8.422 -13.326 10.812 1.00 91.81 167 ASP A O 1
ATOM 1328 N N . LEU A 1 168 ? -8.266 -11.079 10.678 1.00 92.62 168 LEU A N 1
ATOM 1329 C CA . LEU A 1 168 ? -9.194 -10.853 9.588 1.00 92.62 168 LEU A CA 1
ATOM 1330 C C . LEU A 1 168 ? -8.422 -10.523 8.309 1.00 92.62 168 LEU A C 1
ATOM 1332 O O . LEU A 1 168 ? -7.582 -9.616 8.257 1.00 92.62 168 LEU A O 1
ATOM 1336 N N . CYS A 1 169 ? -8.745 -11.222 7.225 1.00 89.75 169 CYS A N 1
ATOM 1337 C CA . CYS A 1 169 ? -8.238 -10.877 5.905 1.00 89.75 169 CYS A CA 1
ATOM 1338 C C . CYS A 1 169 ? -9.328 -10.196 5.083 1.00 89.75 169 CYS A C 1
ATOM 1340 O O . CYS A 1 169 ? -10.386 -10.771 4.828 1.00 89.75 169 CYS A O 1
ATOM 1342 N N . ILE A 1 170 ? -9.039 -8.974 4.636 1.00 91.00 170 ILE A N 1
ATOM 1343 C CA . ILE A 1 170 ? -9.900 -8.215 3.731 1.00 91.00 170 ILE A CA 1
ATOM 1344 C C . ILE A 1 170 ? -9.154 -8.031 2.412 1.00 91.00 170 ILE A C 1
ATOM 1346 O O . ILE A 1 170 ? -8.116 -7.366 2.340 1.00 91.00 170 ILE A O 1
ATOM 1350 N N . HIS A 1 171 ? -9.690 -8.618 1.345 1.00 87.75 171 HIS A N 1
ATOM 1351 C CA . HIS A 1 171 ? -9.122 -8.516 0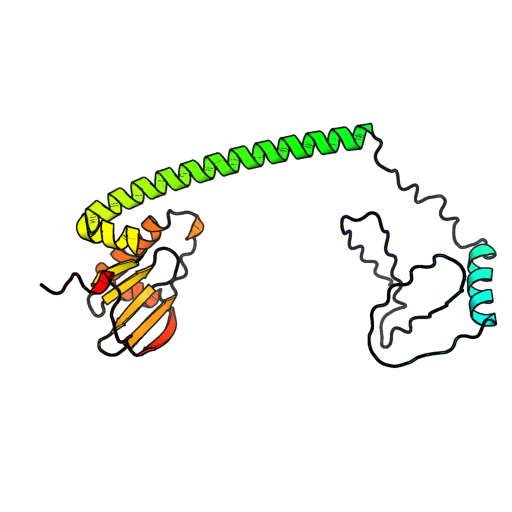.004 1.00 87.75 171 HIS A CA 1
ATOM 1352 C C . HIS A 1 171 ? -9.742 -7.342 -0.758 1.00 87.75 171 HIS A C 1
ATOM 1354 O O . HIS A 1 171 ? -10.713 -7.493 -1.500 1.00 87.75 171 HIS A O 1
ATOM 1360 N N . LEU A 1 172 ? -9.155 -6.154 -0.606 1.00 89.25 172 LEU A N 1
ATOM 1361 C CA . LEU A 1 172 ? -9.534 -4.989 -1.406 1.00 89.25 172 LEU A CA 1
ATOM 1362 C C . LEU A 1 172 ? -9.179 -5.228 -2.884 1.00 89.25 172 LEU A C 1
ATOM 1364 O O . LEU A 1 172 ? -8.006 -5.394 -3.227 1.00 89.25 172 LEU A O 1
ATOM 1368 N N . LYS A 1 173 ? -10.188 -5.210 -3.769 1.00 87.31 173 LYS A N 1
ATOM 1369 C CA . LYS A 1 173 ? -10.035 -5.497 -5.213 1.00 87.31 173 LYS A CA 1
ATOM 1370 C C . LYS A 1 173 ? -8.958 -4.647 -5.896 1.00 87.31 173 LYS A C 1
ATOM 1372 O O . LYS A 1 173 ? -8.264 -5.134 -6.781 1.00 87.31 173 LYS A O 1
ATOM 1377 N N . GLU A 1 174 ? -8.802 -3.393 -5.474 1.00 88.88 174 GLU A N 1
ATOM 1378 C CA . GLU A 1 174 ? -7.858 -2.436 -6.060 1.00 88.88 174 GLU A CA 1
ATOM 1379 C C . GLU A 1 174 ? -6.855 -1.879 -5.029 1.00 88.88 174 GLU A C 1
ATOM 1381 O O . GLU A 1 174 ? -6.450 -0.724 -5.139 1.00 88.88 174 GLU A O 1
ATOM 1386 N N . LYS A 1 175 ? -6.405 -2.686 -4.047 1.00 88.12 175 LYS A N 1
ATOM 1387 C CA . LYS A 1 175 ? -5.471 -2.245 -2.977 1.00 88.12 175 LYS A CA 1
ATOM 1388 C C . LYS A 1 175 ? -4.287 -1.418 -3.500 1.00 88.12 175 LYS A C 1
ATOM 1390 O O . LYS A 1 175 ? -3.904 -0.424 -2.899 1.00 88.12 175 LYS A O 1
ATOM 1395 N N . TRP A 1 176 ? -3.710 -1.828 -4.629 1.00 88.44 176 TRP A N 1
ATOM 1396 C CA . TRP A 1 176 ? -2.496 -1.232 -5.203 1.00 88.44 176 TRP A CA 1
ATOM 1397 C C . TRP A 1 176 ? -2.710 0.095 -5.935 1.00 88.44 176 TRP A C 1
ATOM 1399 O O . TRP A 1 176 ? -1.736 0.750 -6.306 1.00 88.44 176 TRP A O 1
ATOM 1409 N N . LYS A 1 177 ? -3.964 0.456 -6.214 1.00 90.56 177 LYS A N 1
ATOM 1410 C CA . LYS A 1 177 ? -4.319 1.670 -6.955 1.00 90.56 177 LYS A CA 1
ATOM 1411 C C . LYS A 1 177 ? -4.343 2.900 -6.051 1.00 90.56 177 LYS A C 1
ATOM 1413 O O . LYS A 1 177 ? -4.051 3.993 -6.528 1.00 90.56 177 LYS A O 1
ATOM 1418 N N . TYR A 1 178 ? -4.669 2.702 -4.778 1.00 91.12 178 TYR A N 1
ATOM 1419 C CA . TYR A 1 178 ? -4.815 3.757 -3.784 1.00 91.12 178 TYR A CA 1
ATOM 1420 C C . TYR A 1 178 ? -3.614 3.789 -2.824 1.00 91.12 178 TYR A C 1
ATOM 1422 O O . TYR A 1 178 ? -2.934 2.768 -2.658 1.00 91.12 178 TYR A O 1
ATOM 1430 N N . PRO A 1 179 ? -3.318 4.948 -2.208 1.00 93.69 179 PRO A N 1
ATOM 1431 C CA . PRO A 1 179 ? -2.351 5.049 -1.117 1.00 93.69 179 PRO A CA 1
ATOM 1432 C C . PRO A 1 179 ? -2.661 4.043 -0.002 1.00 93.69 179 PRO A C 1
ATOM 1434 O O . PRO A 1 179 ? -3.819 3.694 0.237 1.00 93.69 179 PRO A O 1
ATOM 1437 N N . ASN A 1 180 ? -1.635 3.571 0.705 1.00 94.88 180 ASN A N 1
ATOM 1438 C CA . ASN A 1 180 ? -1.859 2.585 1.764 1.00 94.88 180 ASN A CA 1
ATOM 1439 C C . ASN A 1 180 ? -2.701 3.201 2.887 1.00 94.88 180 ASN A C 1
ATOM 1441 O O . ASN A 1 180 ? -3.621 2.556 3.381 1.00 94.88 180 ASN A O 1
ATOM 1445 N N . THR A 1 181 ? -2.438 4.462 3.234 1.00 96.25 181 THR A N 1
ATOM 1446 C CA . THR A 1 181 ? -3.219 5.185 4.243 1.00 96.25 181 THR A CA 1
ATOM 1447 C C . THR A 1 181 ? -4.674 5.412 3.824 1.00 96.25 181 THR A C 1
ATOM 1449 O O . THR A 1 181 ? -5.556 5.309 4.665 1.00 96.25 181 THR A O 1
ATOM 1452 N N . ASP A 1 182 ? -4.963 5.608 2.536 1.00 95.31 182 ASP A N 1
ATOM 1453 C CA . ASP A 1 182 ? -6.345 5.732 2.039 1.00 95.31 182 ASP A CA 1
ATOM 1454 C C . ASP A 1 182 ? -7.128 4.410 2.191 1.00 95.31 182 ASP A C 1
ATOM 1456 O O . ASP A 1 182 ? -8.281 4.379 2.630 1.00 95.31 182 ASP A O 1
ATOM 1460 N N . ASN A 1 183 ? -6.461 3.275 1.946 1.00 95.25 183 ASN A N 1
ATOM 1461 C CA . ASN A 1 183 ? -7.022 1.956 2.252 1.00 95.25 183 ASN A CA 1
ATOM 1462 C C . ASN A 1 183 ? -7.291 1.785 3.764 1.00 95.25 183 ASN A C 1
ATOM 1464 O O . ASN A 1 183 ? -8.306 1.210 4.142 1.00 95.25 183 ASN A O 1
ATOM 1468 N N . VAL A 1 184 ? -6.417 2.296 4.639 1.00 96.12 184 VAL A N 1
ATOM 1469 C CA . VAL A 1 184 ? -6.640 2.263 6.097 1.00 96.12 184 VAL A CA 1
ATOM 1470 C C . VAL A 1 184 ? -7.833 3.134 6.493 1.00 96.12 184 VAL A C 1
ATOM 1472 O O . VAL A 1 184 ? -8.681 2.670 7.250 1.00 96.12 184 VAL A O 1
ATOM 1475 N N . ILE A 1 185 ? -7.935 4.357 5.961 1.00 95.56 185 ILE A N 1
ATOM 1476 C CA . ILE A 1 185 ? -9.054 5.276 6.226 1.00 95.56 185 ILE A CA 1
ATOM 1477 C C . ILE A 1 185 ? -10.377 4.644 5.797 1.00 95.56 185 ILE A C 1
ATOM 1479 O O . ILE A 1 185 ? -11.327 4.625 6.573 1.00 95.56 185 ILE A O 1
ATOM 1483 N N . SER A 1 186 ? -10.445 4.097 4.583 1.00 94.94 186 SER A N 1
ATOM 1484 C CA . SER A 1 186 ? -11.674 3.471 4.080 1.00 94.94 186 SER A CA 1
ATOM 1485 C C . SER A 1 186 ? -12.111 2.275 4.928 1.00 94.94 186 SER A C 1
ATOM 1487 O O . SER A 1 186 ? -13.295 2.154 5.237 1.00 94.94 186 SER A O 1
ATOM 1489 N N . LEU A 1 187 ? -11.173 1.431 5.369 1.00 95.50 187 LEU A N 1
ATOM 1490 C CA . LEU A 1 187 ? -11.466 0.337 6.296 1.00 95.50 187 LEU A CA 1
ATOM 1491 C C . LEU A 1 187 ? -11.888 0.846 7.681 1.00 95.50 187 LEU A C 1
ATOM 1493 O O . LEU A 1 187 ? -12.790 0.267 8.276 1.00 95.50 187 LEU A O 1
ATOM 1497 N N . ALA A 1 188 ? -11.278 1.923 8.180 1.00 95.31 188 ALA A N 1
ATOM 1498 C CA . ALA A 1 188 ? -11.623 2.522 9.467 1.00 95.31 188 ALA A CA 1
ATOM 1499 C C . ALA A 1 188 ? -13.040 3.103 9.467 1.00 95.31 188 ALA A C 1
ATOM 1501 O O . ALA A 1 188 ? -13.817 2.827 10.378 1.00 95.31 188 ALA A O 1
ATOM 1502 N N . LEU A 1 189 ? -13.394 3.851 8.419 1.00 95.25 189 LEU A N 1
ATOM 1503 C CA . LEU A 1 189 ? -14.746 4.377 8.228 1.00 95.25 189 LEU A CA 1
ATOM 1504 C C . LEU A 1 189 ? -15.762 3.240 8.100 1.00 95.25 189 LEU A C 1
ATOM 1506 O O . LEU A 1 189 ? -16.807 3.278 8.738 1.00 95.25 189 LEU A O 1
ATOM 1510 N N . LEU A 1 190 ? -15.440 2.192 7.334 1.00 95.00 190 LEU A N 1
ATOM 1511 C CA . LEU A 1 190 ? -16.328 1.043 7.179 1.00 95.00 190 LEU A CA 1
ATOM 1512 C C . LEU A 1 190 ? -16.542 0.297 8.506 1.00 95.00 190 LEU A C 1
ATOM 1514 O O . LEU A 1 190 ? -17.679 -0.025 8.831 1.00 95.00 190 LEU A O 1
ATOM 1518 N N . ALA A 1 191 ? -15.479 0.060 9.281 1.00 95.00 191 ALA A N 1
ATOM 1519 C CA . ALA A 1 191 ? -15.568 -0.594 10.587 1.00 95.00 191 ALA A CA 1
ATOM 1520 C C . ALA A 1 191 ? -16.347 0.242 11.620 1.00 95.00 191 ALA A C 1
ATOM 1522 O O . ALA A 1 191 ? -17.077 -0.325 12.430 1.00 95.00 191 ALA A O 1
ATOM 1523 N N . GLY A 1 192 ? -16.209 1.573 11.584 1.00 93.50 192 GLY A N 1
ATOM 1524 C CA . GLY A 1 192 ? -16.913 2.486 12.487 1.00 93.50 192 GLY A CA 1
ATOM 1525 C C . GLY A 1 192 ? -18.392 2.687 12.137 1.00 93.50 192 GLY A C 1
ATOM 1526 O O . GLY A 1 192 ? -19.244 2.627 13.021 1.00 93.50 192 GLY A O 1
ATOM 1527 N N . ASP A 1 193 ? -18.708 2.891 10.854 1.00 95.12 193 ASP A N 1
ATOM 1528 C CA . ASP A 1 193 ? -20.060 3.260 10.410 1.00 95.12 193 ASP A CA 1
ATOM 1529 C C . ASP A 1 193 ? -20.943 2.046 10.080 1.00 95.12 193 ASP A C 1
ATOM 1531 O O . ASP A 1 193 ? -22.160 2.085 10.279 1.00 95.12 193 ASP A O 1
ATOM 1535 N N . ASN A 1 194 ? -20.358 0.968 9.547 1.00 95.88 194 ASN A N 1
ATOM 1536 C CA . ASN A 1 194 ? -21.083 -0.224 9.106 1.00 95.88 194 ASN A CA 1
ATOM 1537 C C . ASN A 1 194 ? -20.283 -1.504 9.382 1.00 95.88 194 ASN A C 1
ATOM 1539 O O . ASN A 1 194 ? -19.853 -2.225 8.476 1.00 95.88 194 ASN A O 1
ATOM 1543 N N . GLU A 1 195 ? -20.109 -1.782 10.671 1.00 95.00 195 GLU A N 1
ATOM 1544 C CA . GLU A 1 195 ? -19.369 -2.941 11.167 1.00 95.00 195 GLU A CA 1
ATOM 1545 C C . GLU A 1 195 ? -19.905 -4.285 10.631 1.00 95.00 195 GLU A C 1
ATOM 1547 O O . GLU A 1 195 ? -19.136 -5.224 10.430 1.00 95.00 195 GLU A O 1
ATOM 1552 N N . ASP A 1 196 ? -21.207 -4.395 10.357 1.00 94.19 196 ASP A N 1
ATOM 1553 C CA . ASP A 1 196 ? -21.795 -5.628 9.821 1.00 94.19 196 ASP A CA 1
ATOM 1554 C C . ASP A 1 196 ? -21.275 -5.912 8.400 1.00 94.19 196 ASP A C 1
ATOM 1556 O O . ASP A 1 196 ? -20.795 -7.011 8.121 1.00 94.19 196 ASP A O 1
ATOM 1560 N N . ALA A 1 197 ? -21.279 -4.901 7.521 1.00 93.56 197 ALA A N 1
ATOM 1561 C CA . ALA A 1 197 ? -20.707 -5.022 6.178 1.00 93.56 197 ALA A CA 1
ATOM 1562 C C . ALA A 1 197 ? -19.185 -5.224 6.216 1.00 93.56 197 ALA A C 1
ATOM 1564 O O . ALA A 1 197 ? -18.627 -5.953 5.393 1.00 93.56 197 ALA A O 1
ATOM 1565 N N . PHE A 1 198 ? -18.507 -4.600 7.184 1.00 94.75 198 PHE A N 1
ATOM 1566 C CA . PHE A 1 198 ? -17.085 -4.819 7.420 1.00 94.75 198 PHE A CA 1
ATOM 1567 C C . PHE A 1 198 ? -16.781 -6.292 7.723 1.00 94.75 198 PHE A C 1
ATOM 1569 O O . PHE A 1 198 ? -15.894 -6.881 7.105 1.00 94.75 198 PHE A O 1
ATOM 1576 N N . ASN A 1 199 ? -17.543 -6.895 8.638 1.00 91.75 199 ASN A N 1
ATOM 1577 C CA . ASN A 1 199 ? -17.388 -8.297 9.014 1.00 91.75 199 ASN A CA 1
ATOM 1578 C C . ASN A 1 199 ? -17.789 -9.257 7.886 1.00 91.75 199 ASN A C 1
ATOM 1580 O O . ASN A 1 199 ? -17.150 -10.289 7.736 1.00 91.75 199 ASN A O 1
ATOM 1584 N N . GLU A 1 200 ? -18.783 -8.921 7.058 1.00 91.81 200 GLU A N 1
ATOM 1585 C CA . GLU A 1 200 ? -19.131 -9.723 5.873 1.00 91.81 200 GLU A CA 1
ATOM 1586 C C . GLU A 1 200 ? -17.995 -9.742 4.835 1.00 91.81 200 GLU A C 1
ATOM 1588 O O . GLU A 1 200 ? -17.748 -10.757 4.184 1.00 91.81 200 GLU A O 1
ATOM 1593 N N . MET A 1 201 ? -17.272 -8.628 4.689 1.00 89.81 201 MET A N 1
ATOM 1594 C CA . MET A 1 201 ? -16.098 -8.546 3.814 1.00 89.81 201 MET A CA 1
ATOM 1595 C C . MET A 1 201 ? -14.859 -9.250 4.378 1.00 89.81 201 MET A C 1
ATOM 1597 O O . MET A 1 201 ? -13.936 -9.566 3.619 1.00 89.81 201 MET A O 1
ATOM 1601 N N . ALA A 1 202 ? -14.796 -9.425 5.695 1.00 90.06 202 ALA A N 1
ATOM 1602 C CA . ALA A 1 202 ? -13.654 -9.985 6.388 1.00 90.06 202 ALA A CA 1
ATOM 1603 C C . ALA A 1 202 ? -13.755 -11.510 6.471 1.00 90.06 202 ALA A C 1
ATOM 1605 O O . ALA A 1 202 ? -14.652 -12.061 7.100 1.00 90.06 202 ALA A O 1
ATOM 1606 N N . ASN A 1 203 ? -12.778 -12.207 5.892 1.00 85.44 203 ASN A N 1
ATOM 1607 C CA . ASN A 1 203 ? -12.626 -13.640 6.119 1.00 85.44 203 ASN A CA 1
ATOM 1608 C C . ASN A 1 203 ? -11.812 -13.872 7.397 1.00 85.44 203 ASN A C 1
ATOM 1610 O O . ASN A 1 203 ? -10.768 -13.244 7.588 1.00 85.44 203 ASN A O 1
ATOM 1614 N N . GLU A 1 204 ? -12.248 -14.798 8.249 1.00 83.06 204 GLU A N 1
ATOM 1615 C CA . GLU A 1 204 ? -11.487 -15.216 9.432 1.00 83.06 204 GLU A CA 1
ATOM 1616 C C . GLU A 1 204 ? -10.408 -16.235 9.026 1.00 83.06 204 GLU A C 1
ATOM 1618 O O . GLU A 1 204 ? -10.714 -17.268 8.428 1.00 83.06 204 GLU A O 1
ATOM 1623 N N . HIS A 1 205 ? -9.136 -15.952 9.334 1.00 70.62 205 HIS A N 1
ATOM 1624 C CA . HIS A 1 205 ? -8.003 -16.826 8.977 1.00 70.62 205 HIS A CA 1
ATOM 1625 C C . HIS A 1 205 ? -7.363 -17.543 10.173 1.00 70.62 205 HIS A C 1
ATOM 1627 O O . HIS A 1 205 ? -6.517 -18.418 9.983 1.00 70.62 205 HIS A O 1
ATOM 1633 N N . GLY A 1 206 ? -7.779 -17.209 11.393 1.00 67.69 206 GLY A N 1
ATOM 1634 C CA . GLY A 1 206 ? -7.275 -17.801 12.625 1.00 67.69 206 GLY A CA 1
ATOM 1635 C C . GLY A 1 206 ? -7.630 -16.951 13.840 1.00 67.69 206 GLY A C 1
ATOM 1636 O O . GLY A 1 206 ? -8.052 -15.801 13.713 1.00 67.69 206 GLY A O 1
ATOM 1637 N N . SER A 1 207 ? -7.466 -17.524 15.028 1.00 73.00 207 SER A N 1
ATOM 1638 C CA . SER A 1 207 ? -7.601 -16.793 16.284 1.00 73.00 207 SER A CA 1
ATOM 1639 C C . SER A 1 207 ? -6.491 -17.199 17.231 1.00 73.00 207 SER A C 1
ATOM 1641 O O . SER A 1 207 ? -6.333 -18.393 17.497 1.00 73.00 207 SER A O 1
ATOM 1643 N N . ASP A 1 208 ? -5.809 -16.212 17.786 1.00 72.38 208 ASP A N 1
ATOM 1644 C CA . ASP A 1 208 ? -4.792 -16.407 18.804 1.00 72.38 208 ASP A CA 1
ATOM 1645 C C . ASP A 1 208 ? -5.309 -15.896 20.159 1.00 72.38 208 ASP A C 1
ATOM 1647 O O . ASP A 1 208 ? -6.126 -14.966 20.218 1.00 72.38 208 ASP A O 1
ATOM 1651 N N . PRO A 1 209 ? -4.872 -16.492 21.282 1.00 69.62 209 PRO A N 1
ATOM 1652 C CA . PRO A 1 209 ? -5.119 -15.906 22.594 1.00 69.62 209 PRO A CA 1
ATOM 1653 C C . PRO A 1 209 ? -4.527 -14.492 22.651 1.00 69.62 209 PRO A C 1
ATOM 1655 O O . PRO A 1 209 ? -3.505 -14.220 22.017 1.00 69.62 209 PRO A O 1
ATOM 1658 N N . LEU A 1 210 ? -5.160 -13.589 23.413 1.00 64.56 210 LEU A N 1
ATOM 1659 C CA . LEU A 1 210 ? -4.670 -12.213 23.540 1.00 64.56 210 LEU A CA 1
ATOM 1660 C C . LEU A 1 210 ? -3.182 -12.200 23.925 1.00 64.56 210 LEU A C 1
ATOM 1662 O O . LEU A 1 210 ? -2.795 -12.874 24.888 1.00 64.56 210 LEU A O 1
ATOM 1666 N N . PRO A 1 211 ? -2.338 -11.427 23.218 1.00 67.50 211 PRO A N 1
ATOM 1667 C CA . PRO A 1 211 ? -0.968 -11.237 23.651 1.00 67.50 211 PRO A CA 1
ATOM 1668 C C . PRO A 1 211 ? -0.960 -10.598 25.044 1.00 67.50 211 PRO A C 1
ATOM 1670 O O . PRO A 1 211 ? -1.780 -9.736 25.356 1.00 67.50 211 PRO A O 1
ATOM 1673 N N . LEU A 1 212 ? 0.011 -10.995 25.872 1.00 59.34 212 LEU A N 1
ATOM 1674 C CA . LEU A 1 212 ? 0.201 -10.485 27.241 1.00 59.34 212 LEU A CA 1
ATOM 1675 C C . LEU A 1 212 ? 0.340 -8.951 27.316 1.00 59.34 212 LEU A C 1
ATOM 1677 O O . LEU A 1 212 ? 0.156 -8.378 28.386 1.00 59.34 212 LEU A O 1
ATOM 1681 N N . ALA A 1 213 ? 0.661 -8.293 26.199 1.00 70.12 213 ALA A N 1
ATOM 1682 C CA . ALA A 1 213 ? 0.660 -6.844 26.061 1.00 70.12 213 ALA A CA 1
ATOM 1683 C C . ALA A 1 213 ? -0.071 -6.440 24.774 1.00 70.12 213 ALA A C 1
ATOM 1685 O O . ALA A 1 213 ? 0.249 -6.934 23.688 1.00 70.12 213 ALA A O 1
ATOM 1686 N N . LEU A 1 214 ? -1.028 -5.516 24.898 1.00 72.31 214 LEU A N 1
ATOM 1687 C CA . LEU A 1 214 ? -1.668 -4.885 23.749 1.00 72.31 214 LEU A CA 1
ATOM 1688 C C . LEU A 1 214 ? -0.672 -3.949 23.035 1.00 72.31 214 LEU A C 1
ATOM 1690 O O . LEU A 1 214 ? 0.212 -3.367 23.677 1.00 72.31 214 LEU A O 1
ATOM 1694 N N . PRO A 1 215 ? -0.774 -3.804 21.701 1.00 75.31 215 PRO A N 1
ATOM 1695 C CA . PRO A 1 215 ? 0.105 -2.916 20.950 1.00 75.31 215 PRO A CA 1
ATOM 1696 C C . PRO A 1 215 ? -0.079 -1.460 21.386 1.00 75.31 215 PRO A C 1
ATOM 1698 O O . PRO A 1 215 ? -1.142 -1.070 21.856 1.00 75.31 215 PRO A O 1
ATOM 1701 N N . MET A 1 216 ? 0.948 -0.629 21.185 1.00 69.62 216 MET A N 1
ATOM 1702 C CA . MET A 1 216 ? 0.948 0.772 21.634 1.00 69.62 216 MET A CA 1
ATOM 1703 C C . MET A 1 216 ? -0.272 1.579 21.165 1.00 69.62 216 MET A C 1
ATOM 1705 O O . MET A 1 216 ? -0.767 2.408 21.922 1.00 69.62 216 MET A O 1
ATOM 1709 N N . CYS A 1 217 ? -0.804 1.297 19.970 1.00 74.44 217 CYS A N 1
ATOM 1710 C CA . CYS A 1 217 ? -2.031 1.919 19.459 1.00 74.44 217 CYS A CA 1
ATOM 1711 C C . CYS A 1 217 ? -3.286 1.646 20.307 1.00 74.44 217 CYS A C 1
ATOM 1713 O O . CYS A 1 217 ? -4.236 2.418 20.239 1.00 74.44 217 CYS A O 1
ATOM 1715 N N . ALA A 1 218 ? -3.286 0.594 21.125 1.00 69.56 218 ALA A N 1
ATOM 1716 C CA . ALA A 1 218 ? -4.373 0.247 22.034 1.00 69.56 218 ALA A CA 1
ATOM 1717 C C . ALA A 1 218 ? -4.161 0.777 23.468 1.00 69.56 218 ALA A C 1
ATOM 1719 O O . ALA A 1 218 ? -5.099 0.772 24.260 1.00 69.56 218 ALA A O 1
ATOM 1720 N N . ASN A 1 219 ? -2.967 1.280 23.808 1.00 65.88 219 ASN A N 1
ATOM 1721 C CA . ASN A 1 219 ? -2.635 1.728 25.169 1.00 65.88 219 ASN A CA 1
ATOM 1722 C C . ASN A 1 219 ? -3.047 3.186 25.465 1.00 65.88 219 ASN A C 1
ATOM 1724 O O . ASN A 1 219 ? -2.980 3.608 26.614 1.00 65.88 219 ASN A O 1
ATOM 1728 N N . GLY A 1 220 ? -3.455 3.962 24.453 1.00 53.56 220 GLY A N 1
ATOM 1729 C CA . GLY A 1 220 ? -3.764 5.396 24.581 1.00 53.56 220 GLY A CA 1
ATOM 1730 C C . GLY A 1 220 ? -5.225 5.752 24.888 1.00 53.56 220 GLY A C 1
ATOM 1731 O O . GLY A 1 220 ? -5.532 6.930 25.017 1.00 53.56 220 GLY A O 1
ATOM 1732 N N . PHE A 1 221 ? -6.127 4.770 24.990 1.00 50.75 221 PHE A N 1
ATOM 1733 C CA . PHE A 1 221 ? -7.576 5.001 25.150 1.00 50.75 221 PHE A CA 1
ATOM 1734 C C . PHE A 1 221 ? -8.110 4.744 26.569 1.00 50.75 221 PHE A C 1
ATOM 1736 O O . PHE A 1 221 ? -9.324 4.654 26.756 1.00 50.75 221 PHE A O 1
ATOM 1743 N N . GLY A 1 222 ? -7.218 4.587 27.547 1.00 42.22 222 GLY A N 1
ATOM 1744 C CA . GLY A 1 222 ? -7.560 4.378 28.952 1.00 42.22 222 GLY A CA 1
ATOM 1745 C C . GLY A 1 222 ? -7.328 5.623 29.800 1.00 42.22 222 GLY A C 1
ATOM 1746 O O . GLY A 1 222 ? -6.472 5.570 30.671 1.00 42.22 222 GLY A O 1
ATOM 1747 N N . ASP A 1 223 ? -8.066 6.700 29.532 1.00 40.66 223 ASP A N 1
ATOM 1748 C CA . ASP A 1 223 ? -8.324 7.817 30.457 1.00 40.66 223 ASP A CA 1
ATOM 1749 C C . ASP A 1 223 ? -9.789 8.262 30.307 1.00 40.66 223 ASP A C 1
ATOM 1751 O O . ASP A 1 223 ? -10.246 8.417 29.148 1.00 40.66 223 ASP A O 1
#

Radius of gyration: 32.91 Å; chains: 1; bounding box: 63×67×78 Å

pLDDT: mean 72.43, std 24.57, range [29.33, 97.56]

Foldseek 3Di:
DDDDDDDDDPDPDDDDDDDDDDDDDDDDDDDDDPDDDDDDDDDDDDDDDDDDDPVVVVVVVCCVPVVPPPPDPPPPPVVDDDPVRVVVVVVVVVVVVVVVVVVVVVVVVVLVVQLVVLLVVVCVVPNDVLSVLCVVQQWAWADAPQWIWIDHLVDFIWTDDPWKIWTWHADDVPCPVHHSSVVVVVLRCCRHPPVPVSVVRTDTPDMDTDDPDDDPNVVPPDD

Sequence (223 aa):
MTSYTETTSYNTDIWGYWCASSGDSCTGTTCAMTSTEAVWDHWNTTGNTSTASASTCYTIWYEWVHSPSMATPAQLIQTYPTAKEVRELQAQRRAQEEEARKLRAEKKRKRDEAESVALELLETLIGPKERVIYEETGRLMVKGKNADYIINRESGVTRVEKDKVVDLCIHLKEKWKYPNTDNVISLALLAGDNEDAFNEMANEHGSDPLPLALPMCANGFGD

Secondary structure (DSSP, 8-state):
-PPP-----SSS---------SSS----------SS---------S-------HHHHHHHHHHHHH-TTS--S-S----PPPHHHHHHHHHHHHHHHHHHHHHHHHHHHHHHHHHHHHHHHHHHHH-HHHHHHHHHHSEEEEE-SSSEEEEESSS-EEEE-SSEEEEEE---TTTTTS-HHHHHHHHHHHHHH-HHHHHHHPEEEEEEEPPSS--GGGTT---